Protein AF-0000000076996662 (afdb_homodimer)

Secondary structure (DSSP, 8-state):
---PPPPPSSPPPS--EEETTTTTTGGGG---SEEEEEE-SS-EEEEEEE-TT-B--SEE-SSEEEEEEEESEEEEEETTEEEEEETT-EEEE-TT-EEEEEE-SSS-EEEEEEEES--S-TT-EESSHHHHHHHHHTT-S---GGGG--HHHHHHTTS----/---PPPPPSSPPPS--EEETTTTTTGGGGT--SEEEEEE-SS-EEEEEEE-TT-B--SEE-SSEEEEEEEESEEEEEETTEEEEEETT-EEEE-TT-EEEEEE-SSS-EEEEEEEES--S-TT-EESSHHHHHHHHHTT-S---GGGG--HHHHHHTTS----

Organism: Colletotrichum orbiculare (strain 104-T / ATCC 96160 / CBS 514.97 / LARS 414 / MAFF 240422) (NCBI:txid1213857)

Radius of gyration: 18.26 Å; Cα contacts (8 Å, |Δi|>4): 910; chains: 2; bounding box: 43×46×42 Å

Sequence (326 aa):
MANFPTPSSEPPKHEMQHFPDMTTALPSESGEFRRVLWTGLYSQVVLMTIPVDGDIGEEVHTVDQILTFTSGKGLAQVGGEEQEVKAGDMVIVPAGTKHQFLNKGPTPLILYTVYSPAEHKPTTVHRTKEEGDREEEEGIDEAPAWSRRSKEQNEKEGWVKGEMANFPTPSSEPPKHEMQHFPDMTTALPSESGEFRRVLWTGLYSQVVLMTIPVDGDIGEEVHTVDQILTFTSGKGLAQVGGEEQEVKAGDMVIVPAGTKHQFLNKGPTPLILYTVYSPAEHKPTTVHRTKEEGDREEEEGIDEAPAWSRRSKEQNEKEGWVKGE

Structure (mmCIF, N/CA/C/O backbone):
data_AF-0000000076996662-model_v1
#
loop_
_entity.id
_entity.type
_entity.pdbx_description
1 polymer 'Cupin type-2 domain-containing protein'
#
loop_
_atom_site.group_PDB
_atom_site.id
_atom_site.type_symbol
_atom_site.label_atom_id
_atom_site.label_alt_id
_atom_site.label_comp_id
_atom_site.label_asym_id
_atom_site.label_entity_id
_atom_site.label_seq_id
_atom_site.pdbx_PDB_ins_code
_atom_site.Cartn_x
_atom_site.Cartn_y
_atom_site.Cartn_z
_atom_site.occupancy
_atom_site.B_iso_or_equiv
_atom_site.auth_seq_id
_atom_site.auth_comp_id
_atom_site.auth_asym_id
_atom_site.auth_atom_id
_atom_site.pdbx_PDB_model_num
ATOM 1 N N . MET A 1 1 ? -18.812 -4.18 -18.203 1 48.81 1 MET A N 1
ATOM 2 C CA . MET A 1 1 ? -17.531 -4.711 -17.75 1 48.81 1 MET A CA 1
ATOM 3 C C . MET A 1 1 ? -16.609 -3.588 -17.266 1 48.81 1 MET A C 1
ATOM 5 O O . MET A 1 1 ? -16.609 -2.498 -17.844 1 48.81 1 MET A O 1
ATOM 9 N N . ALA A 1 2 ? -16.172 -3.676 -16.094 1 59.72 2 ALA A N 1
ATOM 10 C CA . ALA A 1 2 ? -15.391 -2.523 -15.648 1 59.72 2 ALA A CA 1
ATOM 11 C C . ALA A 1 2 ? -14.188 -2.295 -16.562 1 59.72 2 ALA A C 1
ATOM 13 O O . ALA A 1 2 ? -13.539 -3.25 -17 1 59.72 2 ALA A O 1
ATOM 14 N N . ASN A 1 3 ? -14.117 -1.227 -17.141 1 73.88 3 ASN A N 1
ATOM 15 C CA . ASN A 1 3 ? -12.961 -0.871 -17.953 1 73.88 3 ASN A CA 1
ATOM 16 C C . ASN A 1 3 ? -11.789 -0.399 -17.094 1 73.88 3 ASN A C 1
ATOM 18 O O . ASN A 1 3 ? -11.805 0.719 -16.578 1 73.88 3 ASN A O 1
ATOM 22 N N . PHE A 1 4 ? -10.859 -1.381 -16.781 1 88 4 PHE A N 1
ATOM 23 C CA . PHE A 1 4 ? -9.609 -1.031 -16.109 1 88 4 PHE A CA 1
ATOM 24 C C . PHE A 1 4 ? -8.633 -0.398 -17.094 1 88 4 PHE A C 1
ATOM 26 O O . PHE A 1 4 ? -8.406 -0.935 -18.188 1 88 4 PHE A O 1
ATOM 33 N N . PRO A 1 5 ? -8.164 0.776 -16.719 1 83.88 5 PRO A N 1
ATOM 34 C CA . PRO A 1 5 ? -7.188 1.365 -17.641 1 83.88 5 PRO A CA 1
ATOM 35 C C . PRO A 1 5 ? -5.961 0.481 -17.844 1 83.88 5 PRO A C 1
ATOM 37 O O . PRO A 1 5 ? -5.582 -0.271 -16.938 1 83.88 5 PRO A O 1
ATOM 40 N N . THR A 1 6 ? -5.402 0.546 -19.031 1 87.44 6 THR A N 1
ATOM 41 C CA . THR A 1 6 ? -4.141 -0.144 -19.281 1 87.44 6 THR A CA 1
ATOM 42 C C . THR A 1 6 ? -2.998 0.544 -18.531 1 87.44 6 THR A C 1
ATOM 44 O O . THR A 1 6 ? -2.75 1.735 -18.734 1 87.44 6 THR A O 1
ATOM 47 N N . PRO A 1 7 ? -2.371 -0.2 -17.719 1 93.31 7 PRO A N 1
ATOM 48 C CA . PRO A 1 7 ? -1.241 0.435 -17.031 1 93.31 7 PRO A CA 1
ATOM 49 C C . PRO A 1 7 ? -0.093 0.775 -17.984 1 93.31 7 PRO A C 1
ATOM 51 O O . PRO A 1 7 ? 0.082 0.112 -19.016 1 93.31 7 PRO A O 1
ATOM 54 N N . SER A 1 8 ? 0.685 1.762 -17.656 1 92.56 8 SER A N 1
ATOM 55 C CA . SER A 1 8 ? 1.846 2.17 -18.453 1 92.56 8 SER A CA 1
ATOM 56 C C . SER A 1 8 ? 3.023 1.228 -18.219 1 92.56 8 SER A C 1
ATOM 58 O O . SER A 1 8 ? 3.238 0.748 -17.109 1 92.56 8 SER A O 1
ATOM 60 N N . SER A 1 9 ? 3.768 0.983 -19.297 1 95.19 9 SER A N 1
ATOM 61 C CA . SER A 1 9 ? 5.016 0.241 -19.156 1 95.19 9 SER A CA 1
ATOM 62 C C . SER A 1 9 ? 6.18 1.175 -18.844 1 95.19 9 SER A C 1
ATOM 64 O O . SER A 1 9 ? 7.281 0.718 -18.516 1 95.19 9 SER A O 1
ATOM 66 N N . GLU A 1 10 ? 5.941 2.428 -18.922 1 96.06 10 GLU A N 1
ATOM 67 C CA . GLU A 1 10 ? 6.957 3.445 -18.672 1 96.06 10 GLU A CA 1
ATOM 68 C C . GLU A 1 10 ? 6.949 3.883 -17.219 1 96.06 10 GLU A C 1
ATOM 70 O O . GLU A 1 10 ? 5.965 3.676 -16.5 1 96.06 10 GLU A O 1
ATOM 75 N N . PRO A 1 11 ? 8.102 4.449 -16.781 1 95.75 11 PRO A N 1
ATOM 76 C CA . PRO A 1 11 ? 8.062 5.031 -15.438 1 95.75 11 PRO A CA 1
ATOM 77 C C . PRO A 1 11 ? 6.883 5.977 -15.242 1 95.75 11 PRO A C 1
ATOM 79 O O . PRO A 1 11 ? 6.438 6.621 -16.188 1 95.75 11 PRO A O 1
ATOM 82 N N . PRO A 1 12 ? 6.402 6 -14.016 1 95.38 12 PRO A N 1
ATOM 83 C CA . PRO A 1 12 ? 5.18 6.77 -13.781 1 95.38 12 PRO A CA 1
ATOM 84 C C . PRO A 1 12 ? 5.367 8.266 -14.047 1 95.38 12 PRO A C 1
ATOM 86 O O . PRO A 1 12 ? 6.426 8.82 -13.75 1 95.38 12 PRO A O 1
ATOM 89 N N . LYS A 1 13 ? 4.348 8.906 -14.578 1 94.5 13 LYS A N 1
ATOM 90 C CA . LYS A 1 13 ? 4.273 10.367 -14.641 1 94.5 13 LYS A CA 1
ATOM 91 C C . LYS A 1 13 ? 3.828 10.953 -13.297 1 94.5 13 LYS A C 1
ATOM 93 O O . LYS A 1 13 ? 3.412 10.219 -12.406 1 94.5 13 LYS A O 1
ATOM 98 N N . HIS A 1 14 ? 3.959 12.242 -13.148 1 95.25 14 HIS A N 1
ATOM 99 C CA . HIS A 1 14 ? 3.494 12.93 -11.953 1 95.25 14 HIS A CA 1
ATOM 100 C C . HIS A 1 14 ? 2.016 13.289 -12.062 1 95.25 14 HIS A C 1
ATOM 102 O O . HIS A 1 14 ? 1.652 14.469 -12 1 95.25 14 HIS A O 1
ATOM 108 N N . GLU A 1 15 ? 1.228 12.195 -12.188 1 95.81 15 GLU A N 1
ATOM 109 C CA . GLU A 1 15 ? -0.215 12.328 -12.375 1 95.81 15 GLU A CA 1
ATOM 110 C C . GLU A 1 15 ? -0.979 11.445 -11.391 1 95.81 15 GLU A C 1
ATOM 112 O O . GLU A 1 15 ? -0.558 10.328 -11.094 1 95.81 15 GLU A O 1
ATOM 117 N N . MET A 1 16 ? -2.146 12 -11.008 1 97.19 16 MET A N 1
ATOM 118 C CA . MET A 1 16 ? -3.004 11.273 -10.078 1 97.19 16 MET A CA 1
ATOM 119 C C . MET A 1 16 ? -3.52 9.984 -10.703 1 97.19 16 MET A C 1
ATOM 121 O O . MET A 1 16 ? -3.873 9.961 -11.883 1 97.19 16 MET A O 1
ATOM 125 N N . GLN A 1 17 ? -3.516 8.953 -9.922 1 96.81 17 GLN A N 1
ATOM 126 C CA . GLN A 1 17 ? -4.367 7.801 -10.211 1 96.81 17 GLN A CA 1
ATOM 127 C C . GLN A 1 17 ? -5.547 7.734 -9.242 1 96.81 17 GLN A C 1
ATOM 129 O O . GLN A 1 17 ? -5.395 8.008 -8.055 1 96.81 17 GLN A O 1
ATOM 134 N N . HIS A 1 18 ? -6.715 7.5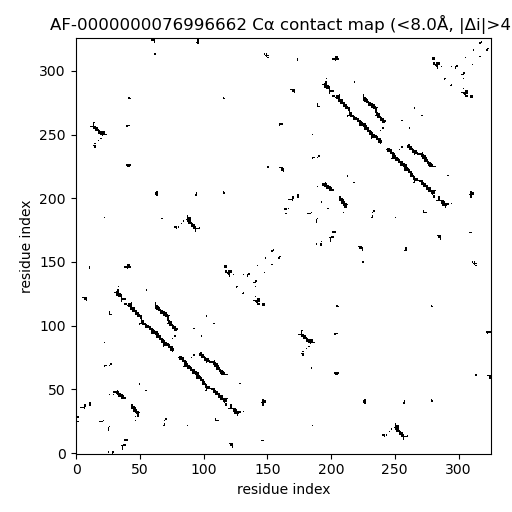08 -9.797 1 97.62 18 HIS A N 1
ATOM 135 C CA . HIS A 1 18 ? -7.918 7.379 -8.984 1 97.62 18 HIS A CA 1
ATOM 136 C C . HIS A 1 18 ? -8.688 6.105 -9.336 1 97.62 18 HIS A C 1
ATOM 138 O O . HIS A 1 18 ? -9.016 5.875 -10.5 1 97.62 18 HIS A O 1
ATOM 144 N N . PHE A 1 19 ? -8.875 5.281 -8.328 1 97.62 19 PHE A N 1
ATOM 145 C CA . PHE A 1 19 ? -9.695 4.082 -8.445 1 97.62 19 PHE A CA 1
ATOM 146 C C . PHE A 1 19 ? -10.93 4.18 -7.562 1 97.62 19 PHE A C 1
ATOM 148 O O . PHE A 1 19 ? -10.875 3.869 -6.371 1 97.62 19 PHE A O 1
ATOM 155 N N . PRO A 1 20 ? -12.047 4.578 -8.164 1 97.5 20 PRO A N 1
ATOM 156 C CA . PRO A 1 20 ? -13.273 4.664 -7.363 1 97.5 20 PRO A CA 1
ATOM 157 C C . PRO A 1 20 ? -13.758 3.299 -6.879 1 97.5 20 PRO A C 1
ATOM 159 O O . PRO A 1 20 ? -13.641 2.307 -7.602 1 97.5 20 PRO A O 1
ATOM 162 N N . ASP A 1 21 ? -14.289 3.209 -5.637 1 97.69 21 ASP A N 1
ATOM 163 C CA . ASP A 1 21 ? -14.906 2.014 -5.07 1 97.69 21 ASP A CA 1
ATOM 164 C C . ASP A 1 21 ? -13.914 0.854 -5.02 1 97.69 21 ASP A C 1
ATOM 166 O O . ASP A 1 21 ? -14.281 -0.296 -5.273 1 97.69 21 ASP A O 1
ATOM 170 N N . MET A 1 22 ? -12.648 1.202 -4.738 1 97.94 22 MET A N 1
ATOM 171 C CA . MET A 1 22 ? -11.594 0.197 -4.715 1 97.94 22 MET A CA 1
ATOM 172 C C . MET A 1 22 ? -11.828 -0.824 -3.609 1 97.94 22 MET A C 1
ATOM 174 O O . MET A 1 22 ? -11.508 -2.002 -3.764 1 97.94 22 MET A O 1
ATOM 178 N N . THR A 1 23 ? -12.383 -0.431 -2.482 1 98.38 23 THR A N 1
ATOM 179 C CA . THR A 1 23 ? -12.562 -1.374 -1.386 1 98.38 23 THR A CA 1
ATOM 180 C C . THR A 1 23 ? -13.977 -1.945 -1.394 1 98.38 23 THR A C 1
ATOM 182 O O . THR A 1 23 ? -14.367 -2.676 -0.478 1 98.38 23 THR A O 1
ATOM 185 N N . THR A 1 24 ? -14.82 -1.625 -2.334 1 95.25 24 THR A N 1
ATOM 186 C CA . THR A 1 24 ? -16.203 -2.074 -2.34 1 95.25 24 THR A CA 1
ATOM 187 C C . THR A 1 24 ? -16.531 -2.826 -3.631 1 95.25 24 THR A C 1
ATOM 189 O O . THR A 1 24 ? -16.406 -4.051 -3.686 1 95.25 24 THR A O 1
ATOM 192 N N . ALA A 1 25 ? -16.641 -2.1 -4.766 1 95.25 25 ALA A N 1
ATOM 193 C CA . ALA A 1 25 ? -17.25 -2.736 -5.93 1 95.25 25 ALA A CA 1
ATOM 194 C C . ALA A 1 25 ? -16.203 -2.994 -7.016 1 95.25 25 ALA A C 1
ATOM 196 O O . ALA A 1 25 ? -16.281 -3.986 -7.742 1 95.25 25 ALA A O 1
ATOM 197 N N . LEU A 1 26 ? -15.242 -2.166 -7.086 1 95.56 26 LEU A N 1
ATOM 198 C CA . LEU A 1 26 ? -14.383 -2.172 -8.266 1 95.56 26 LEU A CA 1
ATOM 199 C C . LEU A 1 26 ? -13.672 -3.514 -8.406 1 95.56 26 LEU A C 1
ATOM 201 O O . LEU A 1 26 ? -13.672 -4.105 -9.492 1 95.56 26 LEU A O 1
ATOM 205 N N . PRO A 1 27 ? -13.117 -4.043 -7.328 1 96.31 27 PRO A N 1
ATOM 206 C CA . PRO A 1 27 ? -12.328 -5.27 -7.484 1 96.31 27 PRO A CA 1
ATOM 207 C C . PRO A 1 27 ? -13.156 -6.438 -8.023 1 96.31 27 PRO A C 1
ATOM 209 O O . PRO A 1 27 ? -12.648 -7.262 -8.781 1 96.31 27 PRO A O 1
ATOM 212 N N . SER A 1 28 ? -14.391 -6.5 -7.676 1 95.31 28 SER A N 1
ATOM 213 C CA . SER A 1 28 ? -15.227 -7.621 -8.094 1 95.31 28 SER A CA 1
ATOM 214 C C . SER A 1 28 ? -15.539 -7.551 -9.586 1 95.31 28 SER A C 1
ATOM 216 O O . SER A 1 28 ? -16.031 -8.523 -10.164 1 95.31 28 SER A O 1
ATOM 218 N N . GLU A 1 29 ? -15.219 -6.414 -10.133 1 94.81 29 GLU A N 1
ATOM 219 C CA . GLU A 1 29 ? -15.477 -6.258 -11.562 1 94.81 29 GLU A CA 1
ATOM 220 C C . GLU A 1 29 ? -14.406 -6.953 -12.398 1 94.81 29 GLU A C 1
ATOM 222 O O . GLU A 1 29 ? -14.57 -7.129 -13.609 1 94.81 29 GLU A O 1
ATOM 227 N N . SER A 1 30 ? -13.375 -7.195 -11.547 1 88.5 30 SER A N 1
ATOM 228 C CA . SER A 1 30 ? -12.367 -7.988 -12.242 1 88.5 30 SER A CA 1
ATOM 229 C C . SER A 1 30 ? -12.609 -9.484 -12.055 1 88.5 30 SER A C 1
ATOM 231 O O . SER A 1 30 ? -13.227 -9.898 -11.07 1 88.5 30 SER A O 1
ATOM 233 N N . GLY A 1 31 ? -12.281 -10.422 -12.867 1 90.19 31 GLY A N 1
ATOM 234 C CA . GLY A 1 31 ? -12.328 -11.875 -12.844 1 90.19 31 GLY A CA 1
ATOM 235 C C . GLY A 1 31 ? -10.977 -12.523 -13.07 1 90.19 31 GLY A C 1
ATOM 236 O O . GLY A 1 31 ? -10.859 -13.75 -13.062 1 90.19 31 GLY A O 1
ATOM 237 N N . GLU A 1 32 ? -10.031 -11.672 -13.125 1 94.44 32 GLU A N 1
ATOM 238 C CA . GLU A 1 32 ? -8.703 -12.188 -13.414 1 94.44 32 GLU A CA 1
ATOM 239 C C . GLU A 1 32 ? -8 -12.648 -12.141 1 94.44 32 GLU A C 1
ATOM 241 O O . GLU A 1 32 ? -8.164 -12.039 -11.078 1 94.44 32 GLU A O 1
ATOM 246 N N . PHE A 1 33 ? -7.27 -13.719 -12.258 1 97.62 33 PHE A N 1
ATOM 247 C CA . PHE A 1 33 ? -6.48 -14.156 -11.109 1 97.62 33 PHE A CA 1
ATOM 248 C C . PHE A 1 33 ? -5.562 -13.039 -10.633 1 97.62 33 PHE A C 1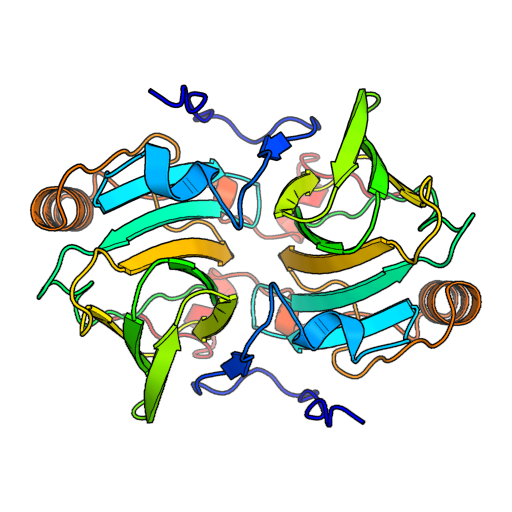
ATOM 250 O O . PHE A 1 33 ? -5.445 -12.805 -9.422 1 97.62 33 PHE A O 1
ATOM 257 N N . ARG A 1 34 ? -4.91 -12.367 -11.547 1 97.88 34 ARG A N 1
ATOM 258 C CA . ARG A 1 34 ? -4.02 -11.266 -11.219 1 97.88 34 ARG A CA 1
ATOM 259 C C . ARG A 1 34 ? -4.047 -10.195 -12.305 1 97.88 34 ARG A C 1
ATOM 261 O O . ARG A 1 34 ? -3.959 -10.508 -13.492 1 97.88 34 ARG A O 1
ATOM 268 N N . ARG A 1 35 ? -4.191 -8.93 -11.883 1 97.31 35 ARG A N 1
ATOM 269 C CA . ARG A 1 35 ? -4.16 -7.777 -12.773 1 97.31 35 ARG A CA 1
ATOM 270 C C . ARG A 1 35 ? -3.375 -6.625 -12.156 1 97.31 35 ARG A C 1
ATOM 272 O O . ARG A 1 35 ? -3.744 -6.117 -11.094 1 97.31 35 ARG A O 1
ATOM 279 N N . VAL A 1 36 ? -2.316 -6.227 -12.836 1 98.06 36 VAL A N 1
ATOM 280 C CA . VAL A 1 36 ? -1.607 -5.031 -12.391 1 98.06 36 VAL A CA 1
ATOM 281 C C . VAL A 1 36 ? -2.438 -3.791 -12.695 1 98.06 36 VAL A C 1
ATOM 283 O O . VAL A 1 36 ? -2.945 -3.639 -13.812 1 98.06 36 VAL A O 1
ATOM 286 N N . LEU A 1 37 ? -2.602 -2.926 -11.719 1 97.62 37 LEU A N 1
ATOM 287 C CA . LEU A 1 37 ? -3.367 -1.698 -11.906 1 97.62 37 LEU A CA 1
ATOM 288 C C . LEU A 1 37 ? -2.439 -0.504 -12.109 1 97.62 37 LEU A C 1
ATOM 290 O O . LEU A 1 37 ? -2.781 0.439 -12.82 1 97.62 37 LEU A O 1
ATOM 294 N N . TRP A 1 38 ? -1.316 -0.513 -11.484 1 98.06 38 TRP A N 1
ATOM 295 C CA . TRP A 1 38 ? -0.414 0.634 -11.492 1 98.06 38 TRP A CA 1
ATOM 296 C C . TRP A 1 38 ? 0.97 0.245 -10.984 1 98.06 38 TRP A C 1
ATOM 298 O O . TRP A 1 38 ? 1.095 -0.551 -10.055 1 98.06 38 TRP A O 1
ATOM 308 N N . THR A 1 39 ? 1.996 0.774 -11.609 1 98.56 39 THR A N 1
ATOM 309 C CA . THR A 1 39 ? 3.377 0.585 -11.18 1 98.56 39 THR A CA 1
ATOM 310 C C . THR A 1 39 ? 4.078 1.929 -11.008 1 98.56 39 THR A C 1
ATOM 312 O O . THR A 1 39 ? 4.098 2.748 -11.93 1 98.56 39 THR A O 1
ATOM 315 N N . GLY A 1 40 ? 4.562 2.164 -9.805 1 98.31 40 GLY A N 1
ATOM 316 C CA . GLY A 1 40 ? 5.336 3.355 -9.492 1 98.31 40 GLY A CA 1
ATOM 317 C C . GLY A 1 40 ? 6.82 3.082 -9.352 1 98.31 40 GLY A C 1
ATOM 318 O O . GLY A 1 40 ? 7.285 1.973 -9.625 1 98.31 40 GLY A O 1
ATOM 319 N N . LEU A 1 41 ? 7.57 4.086 -8.938 1 97.88 41 LEU A N 1
ATOM 320 C CA . LEU A 1 41 ? 9.016 3.936 -8.773 1 97.88 41 LEU A CA 1
ATOM 321 C C . LEU A 1 41 ? 9.336 2.986 -7.625 1 97.88 41 LEU A C 1
ATOM 323 O O . LEU A 1 41 ? 10.367 2.309 -7.645 1 97.88 41 LEU A O 1
ATOM 327 N N . TYR A 1 42 ? 8.336 2.926 -6.652 1 98.31 42 TYR A N 1
ATOM 328 C CA . TYR A 1 42 ? 8.719 2.215 -5.438 1 98.31 42 TYR A CA 1
ATOM 329 C C . TYR A 1 42 ? 7.633 1.235 -5.016 1 98.31 42 TYR A C 1
ATOM 331 O O . TYR A 1 42 ? 7.758 0.563 -3.986 1 98.31 42 TYR A O 1
ATOM 339 N N . SER A 1 43 ? 6.555 1.115 -5.766 1 98.56 43 SER A N 1
ATOM 340 C CA . SER A 1 43 ? 5.457 0.235 -5.371 1 98.56 43 SER A CA 1
ATOM 341 C C . SER A 1 43 ? 4.598 -0.148 -6.566 1 98.56 43 SER A C 1
ATOM 343 O O . SER A 1 43 ? 4.777 0.386 -7.664 1 98.56 43 SER A O 1
ATOM 345 N N . GLN A 1 44 ? 3.754 -1.105 -6.402 1 98.75 44 GLN A N 1
ATOM 346 C CA . GLN A 1 44 ? 2.867 -1.636 -7.434 1 98.75 44 GLN A CA 1
ATOM 347 C C . GLN A 1 44 ? 1.541 -2.096 -6.836 1 98.75 44 GLN A C 1
ATOM 349 O O . GLN A 1 44 ? 1.518 -2.752 -5.793 1 98.75 44 GLN A O 1
ATOM 354 N N . VAL A 1 45 ? 0.466 -1.696 -7.457 1 98.69 45 VAL A N 1
ATOM 355 C CA . VAL A 1 45 ? -0.866 -2.123 -7.039 1 98.69 45 VAL A CA 1
ATOM 356 C C . VAL A 1 45 ? -1.365 -3.232 -7.961 1 98.69 45 VAL A C 1
ATOM 358 O O . VAL A 1 45 ? -1.424 -3.057 -9.18 1 98.69 45 VAL A O 1
ATOM 361 N N . VAL A 1 46 ? -1.726 -4.344 -7.379 1 98.38 46 VAL A N 1
ATOM 362 C CA . VAL A 1 46 ? -2.168 -5.52 -8.125 1 98.38 46 VAL A CA 1
ATOM 363 C C . VAL A 1 46 ? -3.5 -6.012 -7.57 1 98.38 46 VAL A C 1
ATOM 365 O O . VAL A 1 46 ? -3.672 -6.117 -6.352 1 98.38 46 VAL A O 1
ATOM 368 N N . LEU A 1 47 ? -4.453 -6.246 -8.414 1 98.06 47 LEU A N 1
ATOM 369 C CA . LEU A 1 47 ? -5.727 -6.867 -8.078 1 98.06 47 LEU A CA 1
ATOM 370 C C . LEU A 1 47 ? -5.664 -8.383 -8.266 1 98.06 47 LEU A C 1
ATOM 372 O O . LEU A 1 47 ? -5.113 -8.859 -9.258 1 98.06 47 LEU A O 1
ATOM 376 N N . MET A 1 48 ? -6.238 -9.148 -7.285 1 98.38 48 MET A N 1
ATOM 377 C CA . MET A 1 48 ? -6.227 -10.609 -7.379 1 98.38 48 MET A CA 1
ATOM 378 C C . MET A 1 48 ? -7.594 -11.188 -7.035 1 98.38 48 MET A C 1
ATOM 380 O O . MET A 1 48 ? -8.273 -10.688 -6.133 1 98.38 48 MET A O 1
ATOM 384 N N . THR A 1 49 ? -7.953 -12.188 -7.742 1 98.44 49 THR A N 1
ATOM 385 C CA . THR A 1 49 ? -9.133 -13 -7.453 1 98.44 49 THR A CA 1
ATOM 386 C C . THR A 1 49 ? -8.75 -14.477 -7.312 1 98.44 49 THR A C 1
ATOM 388 O O . THR A 1 49 ? -8.227 -15.078 -8.25 1 98.44 49 THR A O 1
ATOM 391 N N . ILE A 1 50 ? -8.953 -15.039 -6.16 1 98.5 50 ILE A N 1
ATOM 392 C CA . ILE A 1 50 ? -8.703 -16.453 -5.891 1 98.5 50 ILE A CA 1
ATOM 393 C C . ILE A 1 50 ? -10.016 -17.234 -5.938 1 98.5 50 ILE A C 1
ATOM 395 O O . ILE A 1 50 ? -10.898 -17.016 -5.102 1 98.5 50 ILE A O 1
ATOM 399 N N . PRO A 1 51 ? -10.211 -18.125 -6.855 1 98.19 51 PRO A N 1
ATOM 400 C CA . PRO A 1 51 ? -11.477 -18.859 -6.977 1 98.19 51 PRO A CA 1
ATOM 401 C C . PRO A 1 51 ? -11.773 -19.734 -5.758 1 98.19 51 PRO A C 1
ATOM 403 O O . PRO A 1 51 ? -10.875 -20.016 -4.965 1 98.19 51 PRO A O 1
ATOM 406 N N . VAL A 1 52 ? -13.102 -20.109 -5.633 1 98.31 52 VAL A N 1
ATOM 407 C CA . VAL A 1 52 ? -13.508 -21.047 -4.586 1 98.31 52 VAL A CA 1
ATOM 408 C C . VAL A 1 52 ? -12.625 -22.297 -4.637 1 98.31 52 VAL A C 1
ATOM 410 O O . VAL A 1 52 ? -12.344 -22.812 -5.719 1 98.31 52 VAL A O 1
ATOM 413 N N . ASP A 1 53 ? -12.062 -22.688 -3.49 1 98 53 ASP A N 1
ATOM 414 C CA . ASP A 1 53 ? -11.203 -23.859 -3.289 1 98 53 ASP A CA 1
ATOM 415 C C . ASP A 1 53 ? -9.805 -23.609 -3.844 1 98 53 ASP A C 1
ATOM 417 O O . ASP A 1 53 ? -8.977 -24.516 -3.885 1 98 53 ASP A O 1
ATOM 421 N N . GLY A 1 54 ? -9.531 -22.375 -4.297 1 98.12 54 GLY A N 1
ATOM 422 C CA . GLY A 1 54 ? -8.227 -22.016 -4.832 1 98.12 54 GLY A CA 1
ATOM 423 C C . GLY A 1 54 ? -7.27 -21.5 -3.777 1 98.12 54 GLY A C 1
ATOM 424 O O . GLY A 1 54 ? -7.613 -21.438 -2.594 1 98.12 54 GLY A O 1
ATOM 425 N N . ASP A 1 55 ? -6.051 -21.234 -4.188 1 98.12 55 ASP A N 1
ATOM 426 C CA . ASP A 1 55 ? -4.988 -20.656 -3.367 1 98.12 55 ASP A CA 1
ATOM 427 C C . ASP A 1 55 ? -3.971 -19.922 -4.227 1 98.12 55 ASP A C 1
ATOM 429 O O . ASP A 1 55 ? -4.035 -19.969 -5.457 1 98.12 55 ASP A O 1
ATOM 433 N N . ILE A 1 56 ? -3.088 -19.156 -3.584 1 96.44 56 ILE A N 1
ATOM 434 C CA . ILE A 1 56 ? -2.047 -18.453 -4.324 1 96.44 56 ILE A CA 1
ATOM 435 C C . ILE A 1 56 ? -0.792 -19.312 -4.402 1 96.44 56 ILE A C 1
ATOM 437 O O . ILE A 1 56 ? 0.089 -19.062 -5.23 1 96.44 56 ILE A O 1
ATOM 441 N N . GLY A 1 57 ? -0.661 -20.359 -3.52 1 94.19 57 GLY A N 1
ATOM 442 C CA . GLY A 1 57 ? 0.54 -21.172 -3.42 1 94.19 57 GLY A CA 1
ATOM 443 C C . GLY A 1 57 ? 1.555 -20.609 -2.438 1 94.19 57 GLY A C 1
ATOM 444 O O . GLY A 1 57 ? 1.553 -19.422 -2.143 1 94.19 57 GLY A O 1
ATOM 445 N N . GLU A 1 58 ? 2.375 -21.547 -1.943 1 94.56 58 GLU A N 1
ATOM 446 C CA . GLU A 1 58 ? 3.43 -21.125 -1.026 1 94.56 58 GLU A CA 1
ATOM 447 C C . GLU A 1 58 ? 4.527 -20.359 -1.763 1 94.56 58 GLU A C 1
ATOM 449 O O . GLU A 1 58 ? 5.102 -20.859 -2.727 1 94.56 58 GLU A O 1
ATOM 454 N N . GLU A 1 59 ? 4.77 -19.125 -1.279 1 94.5 59 GLU A N 1
ATOM 455 C CA . GLU A 1 59 ? 5.754 -18.266 -1.938 1 94.5 59 GLU A CA 1
ATOM 456 C C . GLU A 1 59 ? 6.566 -17.469 -0.921 1 94.5 59 GLU A C 1
ATOM 458 O O . GLU A 1 59 ? 6.172 -17.359 0.241 1 94.5 59 GLU A O 1
ATOM 463 N N . VAL A 1 60 ? 7.73 -17.016 -1.341 1 95.25 60 VAL A N 1
ATOM 464 C CA . VAL A 1 60 ? 8.547 -16.016 -0.643 1 95.25 60 VAL A CA 1
ATOM 465 C C . VAL A 1 60 ? 8.906 -14.883 -1.597 1 95.25 60 VAL A C 1
ATOM 467 O O . VAL A 1 60 ? 9.57 -15.102 -2.615 1 95.25 60 VAL A O 1
ATOM 470 N N . HIS A 1 61 ? 8.398 -13.711 -1.319 1 94.25 61 HIS A N 1
ATOM 471 C CA . HIS A 1 61 ? 8.828 -12.508 -2.027 1 94.25 61 HIS A CA 1
ATOM 472 C C . HIS A 1 61 ? 9.859 -11.734 -1.217 1 94.25 61 HIS A C 1
ATOM 474 O O . HIS A 1 61 ? 9.75 -11.641 0.009 1 94.25 61 HIS A O 1
ATOM 480 N N . THR A 1 62 ? 10.773 -11.078 -1.919 1 95.5 62 THR A N 1
ATOM 481 C CA . THR A 1 62 ? 11.797 -10.289 -1.229 1 95.5 62 THR A CA 1
ATOM 482 C C . THR A 1 62 ? 11.352 -8.836 -1.082 1 95.5 62 THR A C 1
ATOM 484 O O . THR A 1 62 ? 12.18 -7.949 -0.886 1 95.5 62 THR A O 1
ATOM 487 N N . VAL A 1 63 ? 10.133 -8.594 -1.274 1 96.94 63 VAL A N 1
ATOM 488 C CA . VAL A 1 63 ? 9.523 -7.273 -1.161 1 96.94 63 VAL A CA 1
ATOM 489 C C . VAL A 1 63 ? 8.43 -7.297 -0.096 1 96.94 63 VAL A C 1
ATOM 491 O O . VAL A 1 63 ? 7.984 -8.367 0.317 1 96.94 63 VAL A O 1
ATOM 494 N N . ASP A 1 64 ? 8.039 -6.086 0.452 1 98.38 64 ASP A N 1
ATOM 495 C CA . ASP A 1 64 ? 6.859 -6.012 1.31 1 98.38 64 ASP A CA 1
ATOM 496 C C . ASP A 1 64 ? 5.578 -6.215 0.502 1 98.38 64 ASP A C 1
ATOM 498 O O . ASP A 1 64 ? 5.453 -5.703 -0.612 1 98.38 64 ASP A O 1
ATOM 502 N N . GLN A 1 65 ? 4.625 -6.934 1.135 1 98.69 65 GLN A N 1
ATOM 503 C CA . GLN A 1 65 ? 3.293 -7.074 0.557 1 98.69 65 GLN A CA 1
ATOM 504 C C . GLN A 1 65 ? 2.213 -6.668 1.554 1 98.69 65 GLN A C 1
ATOM 506 O O . GLN A 1 65 ? 2.186 -7.156 2.684 1 98.69 65 GLN A O 1
ATOM 511 N N . ILE A 1 66 ? 1.398 -5.703 1.185 1 98.88 66 ILE A N 1
ATOM 512 C CA . ILE A 1 66 ? 0.241 -5.277 1.966 1 98.88 66 ILE A CA 1
ATOM 513 C C . ILE A 1 66 ? -1.043 -5.688 1.247 1 98.88 66 ILE A C 1
ATOM 515 O O . ILE A 1 66 ? -1.361 -5.152 0.181 1 98.88 66 ILE A O 1
ATOM 519 N N . LEU A 1 67 ? -1.786 -6.652 1.779 1 98.88 67 LEU A N 1
ATOM 520 C CA . LEU A 1 67 ? -2.986 -7.199 1.156 1 98.88 67 LEU A CA 1
ATOM 521 C C . LEU A 1 67 ? -4.242 -6.688 1.853 1 98.88 67 LEU A C 1
ATOM 523 O O . LEU A 1 67 ? -4.359 -6.777 3.078 1 98.88 67 LEU A O 1
ATOM 527 N N . THR A 1 68 ? -5.086 -6.102 1.147 1 98.88 68 THR A N 1
ATOM 528 C CA . THR A 1 68 ? -6.414 -5.715 1.616 1 98.88 68 THR A CA 1
ATOM 529 C C . THR A 1 68 ? -7.488 -6.57 0.958 1 98.88 68 THR A C 1
ATOM 531 O O . THR A 1 68 ? -7.621 -6.578 -0.268 1 98.88 68 THR A O 1
ATOM 534 N N . PHE A 1 69 ? -8.258 -7.258 1.793 1 98.88 69 PHE A N 1
ATOM 535 C CA . PHE A 1 69 ? -9.297 -8.141 1.282 1 98.88 69 PHE A CA 1
ATOM 536 C C . PHE A 1 69 ? -10.609 -7.387 1.095 1 98.88 69 PHE A C 1
ATOM 538 O O . PHE A 1 69 ? -11.039 -6.652 1.987 1 98.88 69 PHE A O 1
ATOM 545 N N . THR A 1 70 ? -11.234 -7.59 -0.094 1 98.69 70 THR A N 1
ATOM 546 C CA . THR A 1 70 ? -12.406 -6.781 -0.414 1 98.69 70 THR A CA 1
ATOM 547 C C . THR A 1 70 ? -13.648 -7.66 -0.537 1 98.69 70 THR A C 1
ATOM 549 O O . THR A 1 70 ? -14.773 -7.152 -0.542 1 98.69 70 THR A O 1
ATOM 552 N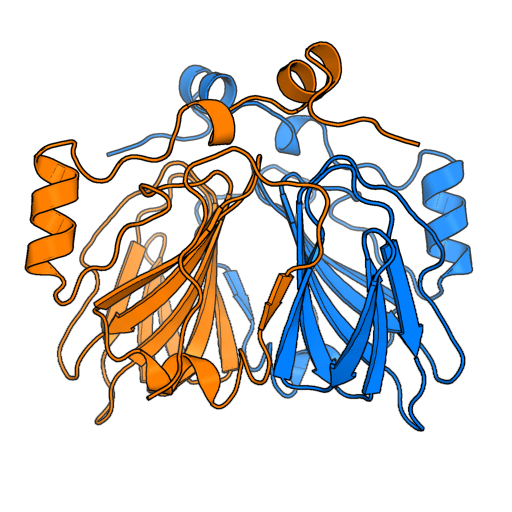 N . SER A 1 71 ? -13.508 -8.922 -0.704 1 98.5 71 SER A N 1
ATOM 553 C CA . SER A 1 71 ? -14.609 -9.875 -0.802 1 98.5 71 SER A CA 1
ATOM 554 C C . SER A 1 71 ? -14.172 -11.273 -0.401 1 98.5 71 SER A C 1
ATOM 556 O O . SER A 1 71 ? -13.016 -11.648 -0.607 1 98.5 71 SER A O 1
ATOM 558 N N . GLY A 1 72 ? -15.109 -12.062 0.19 1 98.44 72 GLY A N 1
ATOM 559 C CA . GLY A 1 72 ? -14.883 -13.477 0.468 1 98.44 72 GLY A CA 1
ATOM 560 C C . GLY A 1 72 ? -14.25 -13.719 1.825 1 98.44 72 GLY A C 1
ATOM 561 O O . GLY A 1 72 ? -14.172 -12.805 2.652 1 98.44 72 GLY A O 1
ATOM 562 N N . LYS A 1 73 ? -14.078 -14.945 2.096 1 98.69 73 LYS A N 1
ATOM 563 C CA . LYS A 1 73 ? -13.414 -15.445 3.295 1 98.69 73 LYS A CA 1
ATOM 564 C C . LYS A 1 73 ? -12.273 -16.391 2.934 1 98.69 73 LYS A C 1
ATOM 566 O O . LYS A 1 73 ? -12.359 -17.141 1.95 1 98.69 73 LYS A O 1
ATOM 571 N N . GLY A 1 74 ? -11.195 -16.297 3.746 1 98.75 74 GLY A N 1
ATOM 572 C CA . GLY A 1 74 ? -10.055 -17.156 3.451 1 98.75 74 GLY A CA 1
ATOM 573 C C . GLY A 1 74 ? -9.156 -17.391 4.652 1 98.75 74 GLY A C 1
ATOM 574 O O . GLY A 1 74 ? -9.547 -17.109 5.789 1 98.75 74 GLY A O 1
ATOM 575 N N . LEU A 1 75 ? -8.047 -18.016 4.371 1 98.88 75 LEU A N 1
ATOM 576 C CA . LEU A 1 75 ? -7.023 -18.312 5.363 1 98.88 75 LEU A CA 1
ATOM 577 C C . LEU A 1 75 ? -5.668 -17.766 4.926 1 98.88 75 LEU A C 1
ATOM 579 O O . LEU A 1 75 ? -5.203 -18.062 3.82 1 98.88 75 LEU A O 1
ATOM 583 N N . ALA A 1 76 ? -5.137 -16.969 5.746 1 98.88 76 ALA A N 1
ATOM 584 C CA . ALA A 1 76 ? -3.77 -16.484 5.547 1 98.88 76 ALA A CA 1
ATOM 585 C C . ALA A 1 76 ? -2.77 -17.344 6.32 1 98.88 76 ALA A C 1
ATOM 587 O O . ALA A 1 76 ? -2.961 -17.609 7.512 1 98.88 76 ALA A O 1
ATOM 588 N N . GLN A 1 77 ? -1.76 -17.766 5.668 1 98.75 77 GLN A N 1
ATOM 589 C CA . GLN A 1 77 ? -0.607 -18.422 6.281 1 98.75 77 GLN A CA 1
ATOM 590 C C . GLN A 1 77 ? 0.67 -17.625 6.035 1 98.75 77 GLN A C 1
ATOM 592 O O . GLN A 1 77 ? 1.188 -17.609 4.918 1 98.75 77 GLN A O 1
ATOM 597 N N . VAL A 1 78 ? 1.116 -17.016 7.055 1 98.5 78 VAL A N 1
ATOM 598 C CA . VAL A 1 78 ? 2.264 -16.125 6.938 1 98.5 78 VAL A CA 1
ATOM 599 C C . VAL A 1 78 ? 3.234 -16.375 8.094 1 98.5 78 VAL A C 1
ATOM 601 O O . VAL A 1 78 ? 2.842 -16.344 9.258 1 98.5 78 VAL A O 1
ATOM 604 N N . GLY A 1 79 ? 4.527 -16.594 7.746 1 97.56 79 GLY A N 1
ATOM 605 C CA . GLY A 1 79 ? 5.551 -16.797 8.766 1 97.56 79 GLY A CA 1
ATOM 606 C C . GLY A 1 79 ? 5.219 -17.922 9.727 1 97.56 79 GLY A C 1
ATOM 607 O O . GLY A 1 79 ? 5.48 -17.812 10.93 1 97.56 79 GLY A O 1
ATOM 608 N N . GLY A 1 80 ? 4.473 -18.828 9.297 1 96.88 80 GLY A N 1
ATOM 609 C CA . GLY A 1 80 ? 4.156 -19.984 10.109 1 96.88 80 GLY A CA 1
ATOM 610 C C . GLY A 1 80 ? 2.885 -19.812 10.922 1 96.88 80 GLY A C 1
ATOM 611 O O . GLY A 1 80 ? 2.479 -20.734 11.641 1 96.88 80 GLY A O 1
ATOM 612 N N . GLU A 1 81 ? 2.246 -18.75 10.852 1 98.06 81 GLU A N 1
ATOM 613 C CA . GLU A 1 81 ? 1.002 -18.5 11.57 1 98.06 81 GLU A CA 1
ATOM 614 C C . GLU A 1 81 ? -0.197 -18.516 10.625 1 98.06 81 GLU A C 1
ATOM 616 O O . GLU A 1 81 ? -0.069 -18.188 9.445 1 98.06 81 GLU A O 1
ATOM 621 N N . GLU A 1 82 ? -1.316 -18.906 11.195 1 98.5 82 GLU A N 1
ATOM 622 C CA . GLU A 1 82 ? -2.564 -18.906 10.438 1 98.5 82 GLU A CA 1
ATOM 623 C C . GLU A 1 82 ? -3.543 -17.875 10.977 1 98.5 82 GLU A C 1
ATOM 625 O O . GLU A 1 82 ? -3.641 -17.672 12.188 1 98.5 82 GLU A O 1
ATOM 630 N N . GLN A 1 83 ? -4.227 -17.219 10.109 1 98.75 83 GLN A N 1
ATOM 631 C CA . GLN A 1 83 ? -5.23 -16.203 10.43 1 98.75 83 GLN A CA 1
ATOM 632 C C . GLN A 1 83 ? -6.395 -16.25 9.445 1 98.75 83 GLN A C 1
ATOM 634 O O . GLN A 1 83 ? -6.199 -16.125 8.242 1 98.75 83 GLN A O 1
ATOM 639 N N . GLU A 1 84 ? -7.594 -16.484 9.969 1 98.88 84 GLU A N 1
ATOM 640 C CA . GLU A 1 84 ? -8.75 -16.312 9.094 1 98.88 84 GLU A CA 1
ATOM 641 C C . GLU A 1 84 ? -8.906 -14.852 8.664 1 98.88 84 GLU A C 1
ATOM 643 O O . GLU A 1 84 ? -8.703 -13.938 9.469 1 98.88 84 GLU A O 1
ATOM 648 N N . VAL A 1 85 ? -9.242 -14.68 7.359 1 98.81 85 VAL A N 1
ATOM 649 C CA . VAL A 1 85 ? -9.43 -13.328 6.84 1 98.81 85 VAL A CA 1
ATOM 650 C C . VAL A 1 85 ? -10.781 -13.219 6.148 1 98.81 85 VAL A C 1
ATOM 652 O O . VAL A 1 85 ? -11.336 -14.219 5.68 1 98.81 85 VAL A O 1
ATOM 655 N N . LYS A 1 86 ? -11.305 -12.039 6.109 1 98.69 86 LYS A N 1
ATOM 656 C CA . LYS A 1 86 ? -12.555 -11.711 5.434 1 98.69 86 LYS A CA 1
ATOM 657 C C . LYS A 1 86 ? -12.492 -10.32 4.801 1 98.69 86 LYS A C 1
ATOM 659 O O . LYS A 1 86 ? -11.516 -9.594 4.992 1 98.69 86 LYS A O 1
ATOM 664 N N . ALA A 1 87 ? -13.555 -10.062 4.031 1 98.5 87 ALA A N 1
ATOM 665 C CA . ALA A 1 87 ? -13.664 -8.727 3.451 1 98.5 87 ALA A CA 1
ATOM 666 C C . ALA A 1 87 ? -13.461 -7.645 4.512 1 98.5 87 ALA A C 1
ATOM 668 O O . ALA A 1 87 ? -14.039 -7.723 5.598 1 98.5 87 ALA A O 1
ATOM 669 N N . GLY A 1 88 ? -12.594 -6.711 4.168 1 98.56 88 GLY A N 1
ATOM 670 C CA . GLY A 1 88 ? -12.344 -5.598 5.066 1 98.56 88 GLY A CA 1
ATOM 671 C C . GLY A 1 88 ? -11.047 -5.723 5.836 1 98.56 88 GLY A C 1
ATOM 672 O O . GLY A 1 88 ? -10.555 -4.746 6.402 1 98.56 88 GLY A O 1
ATOM 673 N N . ASP A 1 89 ? -10.469 -6.898 5.879 1 98.75 89 ASP A N 1
ATOM 674 C CA . ASP A 1 89 ? -9.234 -7.141 6.621 1 98.75 89 ASP A CA 1
ATOM 675 C C . ASP A 1 89 ? -8.016 -6.742 5.801 1 98.75 89 ASP A C 1
ATOM 677 O O . ASP A 1 89 ? -8.078 -6.672 4.574 1 98.75 89 ASP A O 1
ATOM 681 N N . MET A 1 90 ? -6.938 -6.445 6.508 1 98.69 90 MET A N 1
ATOM 682 C CA . MET A 1 90 ? -5.613 -6.234 5.93 1 98.69 90 MET A CA 1
ATOM 683 C C . MET A 1 90 ? -4.594 -7.195 6.535 1 98.69 90 MET A C 1
ATOM 685 O O . MET A 1 90 ? -4.586 -7.41 7.746 1 98.69 90 MET A O 1
ATOM 689 N N . VAL A 1 91 ? -3.807 -7.816 5.707 1 98.75 91 VAL A N 1
ATOM 690 C CA . VAL A 1 91 ? -2.684 -8.648 6.125 1 98.75 91 VAL A CA 1
ATOM 691 C C . VAL A 1 91 ? -1.39 -8.117 5.512 1 98.75 91 VAL A C 1
ATOM 693 O O . VAL A 1 91 ? -1.349 -7.777 4.328 1 98.75 91 VAL A O 1
ATOM 696 N N . ILE A 1 92 ? -0.369 -8.016 6.324 1 98.62 92 ILE A N 1
ATOM 697 C CA . ILE A 1 92 ? 0.949 -7.598 5.855 1 98.62 92 ILE A CA 1
ATOM 698 C C . ILE A 1 92 ? 1.903 -8.789 5.883 1 98.62 92 ILE A C 1
ATOM 700 O O . ILE A 1 92 ? 1.978 -9.516 6.879 1 98.62 92 ILE A O 1
ATOM 704 N N . VAL A 1 93 ? 2.564 -9.016 4.754 1 98.5 93 VAL A N 1
ATOM 705 C CA . VAL A 1 93 ? 3.641 -9.984 4.602 1 98.5 93 VAL A CA 1
ATOM 706 C C . VAL A 1 93 ? 4.98 -9.266 4.492 1 98.5 93 VAL A C 1
ATOM 708 O O . VAL A 1 93 ? 5.312 -8.711 3.439 1 98.5 93 VAL A O 1
ATOM 711 N N . PRO A 1 94 ? 5.777 -9.242 5.551 1 98.12 94 PRO A N 1
ATOM 712 C CA . PRO A 1 94 ? 7.086 -8.594 5.449 1 98.12 94 PRO A CA 1
ATOM 713 C C . PRO A 1 94 ? 7.992 -9.258 4.414 1 98.12 94 PRO A C 1
ATOM 715 O O . PRO A 1 94 ? 7.906 -10.469 4.199 1 98.12 94 PRO A O 1
ATOM 718 N N . ALA A 1 95 ? 8.852 -8.438 3.801 1 97.88 95 ALA A N 1
ATOM 719 C CA . ALA A 1 95 ? 9.805 -8.961 2.826 1 97.88 95 ALA A CA 1
ATOM 720 C C . ALA A 1 95 ? 10.539 -10.18 3.375 1 97.88 95 ALA A C 1
ATOM 722 O O . ALA A 1 95 ? 10.992 -10.18 4.523 1 97.88 95 ALA A O 1
ATOM 723 N N . GLY A 1 96 ? 10.586 -11.25 2.529 1 97 96 GLY A N 1
ATOM 724 C CA . GLY A 1 96 ? 11.336 -12.453 2.873 1 97 96 GLY A CA 1
ATOM 725 C C . GLY A 1 96 ? 10.531 -13.438 3.697 1 97 96 GLY A C 1
ATOM 726 O O . GLY A 1 96 ? 11.07 -14.43 4.191 1 97 96 GLY A O 1
ATOM 727 N N . THR A 1 97 ? 9.289 -13.258 3.871 1 97.62 97 THR A N 1
ATOM 728 C CA . THR A 1 97 ? 8.453 -14.094 4.73 1 97.62 97 THR A CA 1
ATOM 729 C C . THR A 1 97 ? 7.668 -15.109 3.908 1 97.62 97 THR A C 1
ATOM 731 O O . THR A 1 97 ? 6.988 -14.742 2.949 1 97.62 97 THR A O 1
ATOM 734 N N . LYS A 1 98 ? 7.801 -16.359 4.254 1 97.31 98 LYS A N 1
ATOM 735 C CA . LYS A 1 98 ? 6.992 -17.375 3.602 1 97.31 98 LYS A CA 1
ATOM 736 C C . LYS A 1 98 ? 5.504 -17.141 3.842 1 97.31 98 LYS A C 1
ATOM 738 O O . LYS A 1 98 ? 5.098 -16.828 4.961 1 97.31 98 LYS A O 1
ATOM 743 N N . HIS A 1 99 ? 4.648 -17.281 2.746 1 98.38 99 HIS A N 1
ATOM 744 C CA . HIS A 1 99 ? 3.23 -17.016 2.926 1 98.38 99 HIS A CA 1
ATOM 745 C C . HIS A 1 99 ? 2.385 -17.781 1.917 1 98.38 99 HIS A C 1
ATOM 747 O O . HIS A 1 99 ? 2.902 -18.266 0.908 1 98.38 99 HIS A O 1
ATOM 753 N N . GLN A 1 100 ? 1.185 -17.906 2.299 1 97.88 100 GLN A N 1
ATOM 754 C CA . GLN A 1 100 ? 0.132 -18.484 1.467 1 97.88 100 GLN A CA 1
ATOM 755 C C . GLN A 1 100 ? -1.237 -17.938 1.857 1 97.88 100 GLN A C 1
ATOM 757 O O . GLN A 1 100 ? -1.453 -17.547 3.008 1 97.88 100 GLN A O 1
ATOM 762 N N . PHE A 1 101 ? -2.09 -17.844 0.827 1 98.69 101 PHE A N 1
ATOM 763 C CA . PHE A 1 101 ? -3.482 -17.484 1.058 1 98.69 101 PHE A CA 1
ATOM 764 C C . PHE A 1 101 ? -4.426 -18.469 0.387 1 98.69 101 PHE A C 1
ATOM 766 O O . PHE A 1 101 ? -4.262 -18.781 -0.793 1 98.69 101 PHE A O 1
ATOM 773 N N . LEU A 1 102 ? -5.34 -18.953 1.12 1 98.81 102 LEU A N 1
ATOM 774 C CA . LEU A 1 102 ? -6.309 -19.922 0.633 1 98.81 102 LEU A CA 1
ATOM 775 C C . LEU A 1 102 ? -7.723 -19.359 0.68 1 98.81 102 LEU A C 1
ATOM 777 O O . LEU A 1 102 ? -8.094 -18.688 1.645 1 98.81 102 LEU A O 1
ATOM 781 N N . ASN A 1 103 ? -8.516 -19.641 -0.411 1 98.81 103 ASN A N 1
ATOM 782 C CA . ASN A 1 103 ? -9.945 -19.375 -0.35 1 98.81 103 ASN A CA 1
ATOM 783 C C . ASN A 1 103 ? -10.688 -20.5 0.377 1 98.81 103 ASN A C 1
ATOM 785 O O . ASN A 1 103 ? -10.711 -21.641 -0.086 1 98.81 103 ASN A O 1
ATOM 789 N N . LYS A 1 104 ? -11.273 -20.156 1.483 1 98.62 104 LYS A N 1
ATOM 790 C CA . LYS A 1 104 ? -11.984 -21.141 2.293 1 98.62 104 LYS A CA 1
ATOM 791 C C . LYS A 1 104 ? -13.477 -20.828 2.348 1 98.62 104 LYS A C 1
ATOM 793 O O . LYS A 1 104 ? -14.195 -21.344 3.205 1 98.62 104 LYS A O 1
ATOM 798 N N . GLY A 1 105 ? -13.906 -19.844 1.599 1 98.5 105 GLY A N 1
ATOM 799 C CA . GLY A 1 105 ? -15.305 -19.453 1.581 1 98.5 105 GLY A CA 1
ATOM 800 C C . GLY A 1 105 ? -16.031 -19.922 0.338 1 98.5 105 GLY A C 1
ATOM 801 O O . GLY A 1 105 ? -15.43 -20.484 -0.575 1 98.5 105 GLY A O 1
ATOM 802 N N . PRO A 1 106 ? -17.375 -19.656 0.268 1 98.38 106 PRO A N 1
ATOM 803 C CA . PRO A 1 106 ? -18.234 -20.125 -0.835 1 98.38 106 PRO A CA 1
ATOM 804 C C . PRO A 1 106 ? -18.219 -19.172 -2.029 1 98.38 106 PRO A C 1
ATOM 806 O O . PRO A 1 106 ? -18.859 -19.438 -3.041 1 98.38 106 PRO A O 1
ATOM 809 N N . THR A 1 107 ? -17.578 -18.078 -1.964 1 98.38 107 THR A N 1
ATOM 810 C CA . THR A 1 107 ? -17.422 -17.109 -3.041 1 98.38 107 THR A CA 1
ATOM 811 C C . THR A 1 107 ? -15.945 -16.781 -3.266 1 98.38 107 THR A C 1
ATOM 813 O O . THR A 1 107 ? -15.102 -17.078 -2.422 1 98.38 107 THR A O 1
ATOM 816 N N . PRO A 1 108 ? -15.594 -16.203 -4.418 1 98.62 108 PRO A N 1
ATOM 817 C CA . PRO A 1 108 ? -14.195 -15.859 -4.648 1 98.62 108 PRO A CA 1
ATOM 818 C C . PRO A 1 108 ? -13.617 -14.969 -3.545 1 98.62 108 PRO A C 1
ATOM 820 O O . PRO A 1 108 ? -14.32 -14.109 -3.012 1 98.62 108 PRO A O 1
ATOM 823 N N . LEU A 1 109 ? -12.375 -15.305 -3.168 1 98.75 109 LEU A N 1
ATOM 824 C CA . LEU A 1 109 ? -11.594 -14.414 -2.318 1 98.75 109 LEU A CA 1
ATOM 825 C C . LEU A 1 109 ? -10.914 -13.328 -3.148 1 98.75 109 LEU A C 1
ATOM 827 O O . LEU A 1 109 ? -10.07 -13.625 -4 1 98.75 109 LEU A O 1
ATOM 831 N N . ILE A 1 110 ? -11.305 -12.016 -2.959 1 98.75 110 ILE A N 1
ATOM 832 C CA . ILE A 1 110 ? -10.82 -10.906 -3.771 1 98.75 110 ILE A CA 1
ATOM 833 C C . ILE A 1 110 ? -10.039 -9.93 -2.898 1 98.75 110 ILE A C 1
ATOM 835 O O . ILE A 1 110 ? -10.453 -9.617 -1.779 1 98.75 110 ILE A O 1
ATOM 839 N N . LEU A 1 111 ? -8.898 -9.578 -3.395 1 98.75 111 LEU A N 1
ATOM 840 C CA . LEU A 1 111 ? -8.039 -8.641 -2.68 1 98.75 111 LEU A CA 1
ATOM 841 C C . LEU A 1 111 ? -7.281 -7.746 -3.656 1 98.75 111 LEU A C 1
ATOM 843 O O . LEU A 1 111 ? -7.199 -8.047 -4.848 1 98.75 111 LEU A O 1
ATOM 847 N N . TYR A 1 112 ? -6.828 -6.586 -3.211 1 98.69 112 TYR A N 1
ATOM 848 C CA . TYR A 1 112 ? -5.711 -5.906 -3.859 1 98.69 112 TYR A CA 1
ATOM 849 C C . TYR A 1 112 ? -4.488 -5.883 -2.951 1 98.69 112 TYR A C 1
ATOM 851 O O . TYR A 1 112 ? -4.617 -5.906 -1.724 1 98.69 112 TYR A O 1
ATOM 859 N N . THR A 1 113 ? -3.359 -5.887 -3.551 1 98.69 113 THR A N 1
ATOM 860 C CA . THR A 1 113 ? -2.104 -5.898 -2.811 1 98.69 113 THR A CA 1
ATOM 861 C C . THR A 1 113 ? -1.165 -4.809 -3.322 1 98.69 113 THR A C 1
ATOM 863 O O . THR A 1 113 ? -1.203 -4.449 -4.5 1 98.69 113 THR A O 1
ATOM 866 N N . VAL A 1 114 ? -0.437 -4.211 -2.412 1 98.88 114 VAL A N 1
ATOM 867 C CA . VAL A 1 114 ? 0.66 -3.305 -2.73 1 98.88 114 VAL A CA 1
ATOM 868 C C . VAL A 1 114 ? 1.996 -4.012 -2.516 1 98.88 114 VAL A C 1
ATOM 870 O O . VAL A 1 114 ? 2.312 -4.434 -1.4 1 98.88 114 VAL A O 1
ATOM 873 N N . TYR A 1 115 ? 2.742 -4.188 -3.588 1 98.75 115 TYR A N 1
ATOM 874 C CA . TYR A 1 115 ? 4.129 -4.641 -3.523 1 98.75 115 TYR A CA 1
ATOM 875 C C . TYR A 1 115 ? 5.082 -3.457 -3.412 1 98.75 115 TYR A C 1
ATOM 877 O O . TYR A 1 115 ? 4.949 -2.473 -4.145 1 98.75 115 TYR A O 1
ATOM 885 N N . SER A 1 116 ? 6.012 -3.521 -2.514 1 98.5 116 SER A N 1
ATOM 886 C CA . SER A 1 116 ? 7.027 -2.479 -2.412 1 98.5 116 SER A CA 1
ATOM 887 C C . SER A 1 116 ? 8.422 -3.076 -2.297 1 98.5 116 SER A C 1
ATOM 889 O O . SER A 1 116 ? 8.781 -3.631 -1.256 1 98.5 116 SER A O 1
ATOM 891 N N . PRO A 1 117 ? 9.273 -3.045 -3.346 1 97.75 117 PRO A N 1
ATOM 892 C CA . PRO A 1 117 ? 9 -2.5 -4.676 1 97.75 117 PRO A CA 1
ATOM 893 C C . PRO A 1 117 ? 8.195 -3.457 -5.555 1 97.75 117 PRO A C 1
ATOM 895 O O . PRO A 1 117 ? 7.656 -4.449 -5.059 1 97.75 117 PRO A O 1
ATOM 898 N N . ALA A 1 118 ? 8.008 -3.127 -6.848 1 98 118 ALA A N 1
ATOM 899 C CA . ALA A 1 118 ? 7.184 -3.865 -7.801 1 98 118 ALA A CA 1
ATOM 900 C C . ALA A 1 118 ? 7.691 -5.293 -7.973 1 98 118 ALA A C 1
ATOM 902 O O . ALA A 1 118 ? 8.898 -5.547 -7.891 1 98 118 ALA A O 1
ATOM 903 N N . GLU A 1 119 ? 6.777 -6.199 -8.258 1 96.88 119 GLU A N 1
ATOM 904 C CA . GLU A 1 119 ? 7.102 -7.613 -8.422 1 96.88 119 GLU A CA 1
ATOM 905 C C . GLU A 1 119 ? 6.824 -8.086 -9.844 1 96.88 119 GLU A C 1
ATOM 907 O O . GLU A 1 119 ? 7.461 -9.023 -10.328 1 96.88 119 GLU A O 1
ATOM 912 N N . HIS A 1 120 ? 5.926 -7.488 -10.539 1 98 120 HIS A N 1
ATOM 913 C CA . HIS A 1 120 ? 5.418 -8.008 -11.805 1 98 120 HIS A CA 1
ATOM 914 C C . HIS A 1 120 ? 5.633 -7.004 -12.938 1 98 120 HIS A C 1
ATOM 916 O O . HIS A 1 120 ? 5.82 -5.812 -12.688 1 98 120 HIS A O 1
ATOM 922 N N . LYS A 1 121 ? 5.602 -7.531 -14.164 1 98.12 121 LYS A N 1
ATOM 923 C CA . LYS A 1 121 ? 5.551 -6.668 -15.344 1 98.12 121 LYS A CA 1
ATOM 924 C C . LYS A 1 121 ? 4.316 -5.77 -15.312 1 98.12 121 LYS A C 1
ATOM 926 O O . LYS A 1 121 ? 3.213 -6.234 -15.008 1 98.12 121 LYS A O 1
ATOM 931 N N . PRO A 1 122 ? 4.477 -4.496 -15.648 1 98 122 PRO A N 1
ATOM 932 C CA . PRO A 1 122 ? 3.424 -3.504 -15.406 1 98 122 PRO A CA 1
ATOM 933 C C . PRO A 1 122 ? 2.141 -3.809 -16.172 1 98 122 PRO A C 1
ATOM 935 O O . PRO A 1 122 ? 1.058 -3.383 -15.773 1 98 122 PRO A O 1
ATOM 938 N N . THR A 1 123 ? 2.203 -4.594 -17.203 1 96.94 123 THR A N 1
ATOM 939 C CA . THR A 1 123 ? 1.039 -4.723 -18.078 1 96.94 123 THR A CA 1
ATOM 940 C C . THR A 1 123 ? 0.422 -6.109 -17.953 1 96.94 123 THR A C 1
ATOM 942 O O . THR A 1 123 ? -0.433 -6.492 -18.75 1 96.94 123 THR A O 1
ATOM 945 N N . THR A 1 124 ? 0.843 -6.832 -17.016 1 95.56 124 THR A N 1
ATOM 946 C CA . THR A 1 124 ? 0.418 -8.227 -16.969 1 95.56 124 THR A CA 1
ATOM 947 C C . THR A 1 124 ? -1.027 -8.336 -16.484 1 95.56 124 THR A C 1
ATOM 949 O O . THR A 1 124 ? -1.447 -7.594 -15.602 1 95.56 124 THR A O 1
ATOM 952 N N . VAL A 1 125 ? -1.778 -9.102 -17.141 1 96.06 125 VAL A N 1
ATOM 953 C CA . VAL A 1 125 ? -3.084 -9.633 -16.766 1 96.06 125 VAL A CA 1
ATOM 954 C C . VAL A 1 125 ? -3.086 -11.156 -16.891 1 96.06 125 VAL A C 1
ATOM 956 O O . VAL A 1 125 ? -2.84 -11.688 -17.969 1 96.06 125 VAL A O 1
ATOM 959 N N . HIS A 1 126 ? -3.271 -11.844 -15.805 1 97 126 HIS A N 1
ATOM 960 C CA . HIS A 1 126 ? -3.342 -13.305 -15.812 1 97 126 HIS A CA 1
ATOM 961 C C . HIS A 1 126 ? -4.758 -13.789 -15.516 1 97 126 HIS A C 1
ATOM 963 O O . HIS A 1 126 ? -5.316 -13.484 -14.461 1 97 126 HIS A O 1
ATOM 969 N N . ARG A 1 127 ? -5.262 -14.578 -16.359 1 96.81 127 ARG A N 1
ATOM 970 C CA . ARG A 1 127 ? -6.613 -15.094 -16.172 1 96.81 127 ARG A CA 1
ATOM 971 C C . ARG A 1 127 ? -6.645 -16.188 -15.109 1 96.81 127 ARG A C 1
ATOM 973 O O . ARG A 1 127 ? -7.609 -16.297 -14.352 1 96.81 127 ARG A O 1
ATOM 980 N N . THR A 1 128 ? -5.562 -16.938 -15.102 1 97.19 128 THR A N 1
ATOM 981 C CA . THR A 1 128 ? -5.496 -18.047 -14.156 1 97.19 128 THR A CA 1
ATOM 982 C C . THR A 1 128 ? -4.184 -18.031 -13.383 1 97.19 128 THR A C 1
ATOM 984 O O . THR A 1 128 ? -3.213 -17.406 -13.82 1 97.19 128 THR A O 1
ATOM 987 N N . LYS A 1 129 ? -4.234 -18.719 -12.273 1 96.62 129 LYS A N 1
ATOM 988 C CA . LYS A 1 129 ? -3.012 -18.922 -11.5 1 96.62 129 LYS A CA 1
ATOM 989 C C . LYS A 1 129 ? -1.933 -19.594 -12.344 1 96.62 129 LYS A C 1
ATOM 991 O O . LYS A 1 129 ? -0.764 -19.203 -12.289 1 96.62 129 LYS A O 1
ATOM 996 N N . GLU A 1 130 ? -2.283 -20.609 -13.094 1 97.06 130 GLU A N 1
ATOM 997 C CA . GLU A 1 130 ? -1.356 -21.375 -13.922 1 97.06 130 GLU A CA 1
ATOM 998 C C . GLU A 1 130 ? -0.645 -20.469 -14.93 1 97.06 130 GLU A C 1
ATOM 1000 O O . GLU A 1 130 ? 0.56 -20.609 -15.156 1 97.06 130 GLU A O 1
ATOM 1005 N N . GLU A 1 131 ? -1.427 -19.578 -15.539 1 97.12 131 GLU A N 1
ATOM 1006 C CA . GLU A 1 131 ? -0.842 -18.625 -16.484 1 97.12 131 GLU A CA 1
ATOM 1007 C C . GLU A 1 131 ? 0.193 -17.734 -15.797 1 97.12 131 GLU A C 1
ATOM 1009 O O . GLU A 1 131 ? 1.281 -17.516 -16.328 1 97.12 131 GLU A O 1
ATOM 1014 N N . GLY A 1 132 ? -0.134 -17.172 -14.641 1 95.88 132 GLY A N 1
ATOM 1015 C CA . GLY A 1 132 ? 0.798 -16.359 -13.875 1 95.88 132 GLY A CA 1
ATOM 1016 C C . GLY A 1 132 ? 2.059 -17.109 -13.484 1 95.88 132 GLY A C 1
ATOM 1017 O O . GLY A 1 132 ? 3.168 -16.609 -13.68 1 95.88 132 GLY A O 1
ATOM 1018 N N . ASP A 1 133 ? 1.857 -18.328 -12.977 1 96 133 ASP A N 1
ATOM 1019 C CA . ASP A 1 133 ? 2.99 -19.156 -12.57 1 96 133 ASP A CA 1
ATOM 1020 C C . ASP A 1 133 ? 3.926 -19.406 -13.75 1 96 133 ASP A C 1
ATOM 1022 O O . ASP A 1 133 ? 5.148 -19.328 -13.609 1 96 133 ASP A O 1
ATOM 1026 N N . ARG A 1 134 ? 3.393 -19.734 -14.836 1 97.25 134 ARG A N 1
ATOM 1027 C CA . ARG A 1 134 ? 4.176 -20.031 -16.031 1 97.25 134 ARG A CA 1
ATOM 1028 C C . ARG A 1 134 ? 5.008 -18.828 -16.453 1 97.25 134 ARG A C 1
ATOM 1030 O O . ARG A 1 134 ? 6.207 -18.953 -16.703 1 97.25 134 ARG A O 1
ATOM 1037 N N . GLU A 1 135 ? 4.383 -17.688 -16.547 1 96.69 135 GLU A N 1
ATOM 1038 C CA . GLU A 1 135 ? 5.086 -16.484 -17 1 96.69 135 GLU A CA 1
ATOM 1039 C C . GLU A 1 135 ? 6.172 -16.078 -16 1 96.69 135 GLU A C 1
ATOM 1041 O O . GLU A 1 135 ? 7.215 -15.555 -16.406 1 96.69 135 GLU A O 1
ATOM 1046 N N . GLU A 1 136 ? 5.867 -16.281 -14.75 1 94.81 136 GLU A N 1
ATOM 1047 C CA . GLU A 1 136 ? 6.914 -16.031 -13.766 1 94.81 136 GLU A CA 1
ATOM 1048 C C . GLU A 1 136 ? 8.086 -16.984 -13.953 1 94.81 136 GLU A C 1
ATOM 1050 O O . GLU A 1 136 ? 9.25 -16.562 -13.969 1 94.81 136 GLU A O 1
ATOM 1055 N N . GLU A 1 137 ? 7.867 -18.25 -14.133 1 95.06 137 GLU A N 1
ATOM 1056 C CA . GLU A 1 137 ? 8.891 -19.281 -14.305 1 95.06 137 GLU A CA 1
ATOM 1057 C C . GLU A 1 137 ? 9.703 -19.031 -15.578 1 95.06 137 GLU A C 1
ATOM 1059 O O . GLU A 1 137 ? 10.914 -19.25 -15.602 1 95.06 137 GLU A O 1
ATOM 1064 N N . GLU A 1 138 ? 9.055 -18.531 -16.594 1 97.31 138 GLU A N 1
ATOM 1065 C CA . GLU A 1 138 ? 9.695 -18.312 -17.891 1 97.31 138 GLU A CA 1
ATOM 1066 C C . GLU A 1 138 ? 10.406 -16.969 -17.938 1 97.31 138 GLU A C 1
ATOM 1068 O O . GLU A 1 138 ? 11.008 -16.609 -18.953 1 97.31 138 GLU A O 1
ATOM 1073 N N . GLY A 1 139 ? 10.312 -16.188 -16.906 1 95.81 139 GLY A N 1
ATOM 1074 C CA . GLY A 1 139 ? 10.969 -14.891 -16.859 1 95.81 139 GLY A CA 1
ATOM 1075 C C . GLY A 1 139 ? 10.25 -13.82 -17.656 1 95.81 139 GLY A C 1
ATOM 1076 O O . GLY A 1 139 ? 10.852 -12.805 -18.031 1 95.81 139 GLY A O 1
ATOM 1077 N N . ILE A 1 140 ? 9.039 -14.078 -18 1 96.69 140 ILE A N 1
ATOM 1078 C CA . ILE A 1 140 ? 8.234 -13.141 -18.781 1 96.69 140 ILE A CA 1
ATOM 1079 C C . ILE A 1 140 ? 7.609 -12.109 -17.844 1 96.69 140 ILE A C 1
ATOM 1081 O O . ILE A 1 140 ? 7.602 -10.914 -18.141 1 96.69 140 ILE A O 1
ATOM 1085 N N . ASP A 1 141 ? 7.062 -12.469 -16.75 1 97.25 141 ASP A N 1
ATOM 1086 C CA . ASP A 1 141 ? 6.461 -11.594 -15.75 1 97.25 141 ASP A CA 1
ATOM 1087 C C . ASP A 1 141 ? 7.508 -11.102 -14.75 1 97.25 141 ASP A C 1
ATOM 1089 O O . ASP A 1 141 ? 7.652 -11.68 -13.664 1 97.25 141 ASP A O 1
ATOM 1093 N N . GLU A 1 142 ? 8.148 -10.031 -15.086 1 96.94 142 GLU A N 1
ATOM 1094 C CA . GLU A 1 142 ? 9.172 -9.43 -14.242 1 96.94 142 GLU A CA 1
ATOM 1095 C C . GLU A 1 142 ? 8.961 -7.93 -14.094 1 96.94 142 GLU A C 1
ATOM 1097 O O . GLU A 1 142 ? 8.555 -7.258 -15.047 1 96.94 142 GLU A O 1
ATOM 1102 N N . ALA A 1 143 ? 9.188 -7.441 -12.906 1 97.19 143 ALA A N 1
ATOM 1103 C CA . ALA A 1 143 ? 9.125 -6 -12.703 1 97.19 143 ALA A CA 1
ATOM 1104 C C . ALA A 1 143 ? 10.18 -5.281 -13.531 1 97.19 143 ALA A C 1
ATOM 1106 O O . ALA A 1 143 ? 11.281 -5.805 -13.742 1 97.19 143 ALA A O 1
ATOM 1107 N N . PRO A 1 144 ? 9.883 -4.117 -14 1 97.19 144 PRO A N 1
ATOM 1108 C CA . PRO A 1 144 ? 10.906 -3.377 -14.734 1 97.19 144 PRO A CA 1
ATOM 1109 C C . PRO A 1 144 ? 12.047 -2.902 -13.836 1 97.19 144 PRO A C 1
ATOM 1111 O O . PRO A 1 144 ? 11.828 -2.584 -12.664 1 97.19 144 PRO A O 1
ATOM 1114 N N . ALA A 1 145 ? 13.195 -2.756 -14.406 1 95.5 145 ALA A N 1
ATOM 1115 C CA . ALA A 1 145 ? 14.383 -2.371 -13.648 1 95.5 145 ALA A CA 1
ATOM 1116 C C . ALA A 1 145 ? 14.195 -1.007 -12.992 1 95.5 145 ALA A C 1
ATOM 1118 O O . ALA A 1 145 ? 14.656 -0.783 -11.875 1 95.5 145 ALA A O 1
ATOM 1119 N N . TRP A 1 146 ? 13.5 -0.133 -13.672 1 95.94 146 TRP A N 1
ATOM 1120 C CA . TRP A 1 146 ? 13.352 1.229 -13.164 1 95.94 146 TRP A CA 1
ATOM 1121 C C . TRP A 1 146 ? 12.5 1.25 -11.898 1 95.94 146 TRP A C 1
ATOM 1123 O O . TRP A 1 146 ? 12.508 2.232 -11.156 1 95.94 146 TRP A O 1
ATOM 1133 N N . SER A 1 147 ? 11.695 0.223 -11.656 1 96.25 147 SER A N 1
ATOM 1134 C CA . SER A 1 147 ? 10.836 0.172 -10.477 1 96.25 147 SER A CA 1
ATOM 1135 C C . SER A 1 147 ? 11.578 -0.396 -9.273 1 96.25 147 SER A C 1
ATOM 1137 O O . SER A 1 147 ? 10.992 -0.569 -8.203 1 96.25 147 SER A O 1
ATOM 1139 N N . ARG A 1 148 ? 12.859 -0.672 -9.438 1 92.31 148 ARG A N 1
ATOM 1140 C CA . ARG A 1 148 ? 13.617 -1.328 -8.383 1 92.31 148 ARG A CA 1
ATOM 1141 C C . ARG A 1 148 ? 14.844 -0.498 -7.992 1 92.31 148 ARG A C 1
ATOM 1143 O O . ARG A 1 148 ? 15.742 -0.993 -7.316 1 92.31 148 ARG A O 1
ATOM 1150 N N . ARG A 1 149 ? 14.867 0.719 -8.422 1 92.06 149 ARG A N 1
ATOM 1151 C CA . ARG A 1 149 ? 15.953 1.633 -8.086 1 92.06 149 ARG A CA 1
ATOM 1152 C C . ARG A 1 149 ? 15.82 2.137 -6.652 1 92.06 149 ARG A C 1
ATOM 1154 O O . ARG A 1 149 ? 14.719 2.162 -6.098 1 92.06 149 ARG A O 1
ATOM 1161 N N . SER A 1 150 ? 17 2.533 -6.148 1 91.12 150 SER A N 1
ATOM 1162 C CA . SER A 1 150 ? 16.984 3.129 -4.816 1 91.12 150 SER A CA 1
ATOM 1163 C C . SER A 1 150 ? 16.469 4.562 -4.855 1 91.12 150 SER A C 1
ATOM 1165 O O . SER A 1 150 ? 16.5 5.207 -5.906 1 91.12 150 SER A O 1
ATOM 1167 N N . LYS A 1 151 ? 16.016 5.016 -3.719 1 92.12 151 LYS A N 1
ATOM 1168 C CA . LYS A 1 151 ? 15.617 6.418 -3.609 1 92.12 151 LYS A CA 1
ATOM 1169 C C . LYS A 1 151 ? 16.766 7.344 -4.016 1 92.12 151 LYS A C 1
ATOM 1171 O O . LYS A 1 151 ? 16.562 8.297 -4.766 1 92.12 151 LYS A O 1
ATOM 1176 N N . GLU A 1 152 ? 17.938 7.035 -3.516 1 89.75 152 GLU A N 1
ATOM 1177 C CA . GLU A 1 152 ? 19.125 7.832 -3.836 1 89.75 152 GLU A CA 1
ATOM 1178 C C . GLU A 1 152 ? 19.344 7.895 -5.344 1 89.75 152 GLU A C 1
ATOM 1180 O O . GLU A 1 152 ? 19.594 8.969 -5.895 1 89.75 152 GLU A O 1
ATOM 1185 N N . GLN A 1 153 ? 19.266 6.781 -5.977 1 91.88 153 GLN A N 1
ATOM 1186 C CA . GLN A 1 153 ? 19.469 6.73 -7.422 1 91.88 153 GLN A CA 1
ATOM 1187 C C . GLN A 1 153 ? 18.406 7.559 -8.148 1 91.88 153 GLN A C 1
ATOM 1189 O O . GLN A 1 153 ? 18.734 8.305 -9.078 1 91.88 153 GLN A O 1
ATOM 1194 N N . ASN A 1 154 ? 17.156 7.426 -7.805 1 94.44 154 ASN A N 1
ATOM 1195 C CA . ASN A 1 154 ? 16.062 8.164 -8.453 1 94.44 154 ASN A CA 1
ATOM 1196 C C . ASN A 1 154 ? 16.234 9.672 -8.273 1 94.44 154 ASN A C 1
ATOM 1198 O O . ASN A 1 154 ? 15.969 10.438 -9.203 1 94.44 154 ASN A O 1
ATOM 1202 N N . GLU A 1 155 ? 16.641 10.078 -7.074 1 92.31 155 GLU A N 1
ATOM 1203 C CA . GLU A 1 155 ? 16.859 11.492 -6.816 1 92.31 155 GLU A CA 1
ATOM 1204 C C . GLU A 1 155 ? 18.047 12.023 -7.605 1 92.31 155 GLU A C 1
ATOM 1206 O O . GLU A 1 155 ? 17.969 13.086 -8.227 1 92.31 155 GLU A O 1
ATOM 1211 N N . LYS A 1 156 ? 19.109 11.32 -7.59 1 92.44 156 LYS A N 1
ATOM 1212 C CA . LYS A 1 156 ? 20.312 11.703 -8.305 1 92.44 156 LYS A CA 1
ATOM 1213 C C . LYS A 1 156 ? 20.062 11.805 -9.805 1 92.44 156 LYS A C 1
ATOM 1215 O O . LYS A 1 156 ? 20.547 12.727 -10.461 1 92.44 156 LYS A O 1
ATOM 1220 N N . GLU A 1 157 ? 19.281 10.883 -10.312 1 93.44 157 GLU A N 1
ATOM 1221 C CA . GLU A 1 157 ? 19.031 10.828 -11.75 1 93.44 157 GLU A CA 1
ATOM 1222 C C . GLU A 1 157 ? 17.906 11.781 -12.148 1 93.44 157 GLU A C 1
ATOM 1224 O O . GLU A 1 157 ? 17.594 11.922 -13.336 1 93.44 157 GLU A O 1
ATOM 1229 N N . GLY A 1 158 ? 17.234 12.383 -11.195 1 92.12 158 GLY A N 1
ATOM 1230 C CA . GLY A 1 158 ? 16.25 13.422 -11.484 1 92.12 158 GLY A CA 1
ATOM 1231 C C . GLY A 1 158 ? 14.859 12.875 -11.711 1 92.12 158 GLY A C 1
ATOM 1232 O O . GLY A 1 158 ? 13.984 13.578 -12.219 1 92.12 158 GLY A O 1
ATOM 1233 N N . TRP A 1 159 ? 14.617 11.594 -11.391 1 91.31 159 TRP A N 1
ATOM 1234 C CA . TRP A 1 159 ? 13.297 11 -11.547 1 91.31 159 TRP A CA 1
ATOM 1235 C C . TRP A 1 159 ? 12.336 11.508 -10.484 1 91.31 159 TRP A C 1
ATOM 1237 O O . TRP A 1 159 ? 11.117 11.492 -10.672 1 91.31 159 TRP A O 1
ATOM 1247 N N . VAL A 1 160 ? 12.898 11.836 -9.289 1 93.06 160 VAL A N 1
ATOM 1248 C CA . VAL A 1 160 ? 12.125 12.359 -8.164 1 93.06 160 VAL A CA 1
ATOM 1249 C C . VAL A 1 160 ? 12.766 13.641 -7.641 1 93.06 160 VAL A C 1
ATOM 1251 O O . VAL A 1 160 ? 13.977 13.688 -7.41 1 93.06 160 VAL A O 1
ATOM 1254 N N . LYS A 1 161 ? 12.031 14.703 -7.625 1 85 161 LYS A N 1
ATOM 1255 C CA . LYS A 1 161 ? 12.492 15.938 -7.008 1 85 161 LYS A CA 1
ATOM 1256 C C . LYS A 1 161 ? 11.641 16.297 -5.793 1 85 161 LYS A C 1
ATOM 1258 O O . LYS A 1 161 ? 10.414 16.281 -5.867 1 85 161 LYS A O 1
ATOM 1263 N N . GLY A 1 162 ? 12.375 16.281 -4.602 1 71 162 GLY A N 1
ATOM 1264 C CA . GLY A 1 162 ? 11.688 16.719 -3.398 1 71 162 GLY A CA 1
ATOM 1265 C C . GLY A 1 162 ? 11.367 18.203 -3.395 1 71 162 GLY A C 1
ATOM 1266 O O . GLY A 1 162 ? 11.57 18.891 -4.395 1 71 162 GLY A O 1
ATOM 1267 N N . GLU A 1 163 ? 10.734 18.703 -2.209 1 66.25 163 GLU A N 1
ATOM 1268 C CA . GLU A 1 163 ? 10.469 20.125 -2.062 1 66.25 163 GLU A CA 1
ATOM 1269 C C . GLU A 1 163 ? 11.766 20.938 -2.043 1 66.25 163 GLU A C 1
ATOM 1271 O O . GLU A 1 163 ? 12.812 20.422 -1.627 1 66.25 163 GLU A O 1
ATOM 1276 N N . MET B 1 1 ? -11.984 1.39 23.266 1 49.53 1 MET B N 1
ATOM 1277 C CA . MET B 1 1 ? -11.008 2.092 22.438 1 49.53 1 MET B CA 1
ATOM 1278 C C . MET B 1 1 ? -10.125 1.106 21.688 1 49.53 1 MET B C 1
ATOM 1280 O O . MET B 1 1 ? -9.773 0.051 22.219 1 49.53 1 MET B O 1
ATOM 1284 N N . ALA B 1 2 ? -10.109 1.231 20.422 1 60.06 2 ALA B N 1
ATOM 1285 C CA . ALA B 1 2 ? -9.336 0.201 19.734 1 60.06 2 ALA B CA 1
ATOM 1286 C C . ALA B 1 2 ? -7.883 0.199 20.188 1 60.06 2 ALA B C 1
ATOM 1288 O O . ALA B 1 2 ? -7.297 1.259 20.422 1 60.06 2 ALA B O 1
ATOM 1289 N N . ASN B 1 3 ? -7.465 -0.83 20.688 1 74 3 ASN B N 1
ATOM 1290 C CA . ASN B 1 3 ? -6.062 -0.976 21.062 1 74 3 ASN B CA 1
ATOM 1291 C C . ASN B 1 3 ? -5.176 -1.257 19.859 1 74 3 ASN B C 1
ATOM 1293 O O . ASN B 1 3 ? -5.168 -2.371 19.328 1 74 3 ASN B O 1
ATOM 1297 N N . PHE B 1 4 ? -4.57 -0.157 19.297 1 88.25 4 PHE B N 1
ATOM 1298 C CA . PHE B 1 4 ? -3.572 -0.304 18.25 1 88.25 4 PHE B CA 1
ATOM 1299 C C . PHE B 1 4 ? -2.234 -0.752 18.828 1 88.25 4 PHE B C 1
ATOM 1301 O O . PHE B 1 4 ? -1.723 -0.141 19.766 1 88.25 4 PHE B O 1
ATOM 1308 N N . PRO B 1 5 ? -1.755 -1.855 18.297 1 83.94 5 PRO B N 1
ATOM 1309 C CA . PRO B 1 5 ? -0.449 -2.268 18.812 1 83.94 5 PRO B CA 1
ATOM 1310 C C . PRO B 1 5 ? 0.632 -1.21 18.609 1 83.94 5 PRO B C 1
ATOM 1312 O O . PRO B 1 5 ? 0.572 -0.446 17.641 1 83.94 5 PRO B O 1
ATOM 1315 N N . THR B 1 6 ? 1.557 -1.153 19.531 1 87.5 6 THR B N 1
ATOM 1316 C CA . THR B 1 6 ? 2.709 -0.278 19.359 1 87.5 6 THR B CA 1
ATOM 1317 C C . THR B 1 6 ? 3.621 -0.811 18.25 1 87.5 6 THR B C 1
ATOM 1319 O O . THR B 1 6 ? 4.098 -1.945 18.328 1 87.5 6 THR B O 1
ATOM 1322 N N . PRO B 1 7 ? 3.812 -0.013 17.281 1 93.31 7 PRO B N 1
ATOM 1323 C CA . PRO B 1 7 ? 4.719 -0.492 16.234 1 93.31 7 PRO B CA 1
ATOM 1324 C C . PRO B 1 7 ? 6.16 -0.632 16.719 1 93.31 7 PRO B C 1
ATOM 1326 O O . PRO B 1 7 ? 6.578 0.083 17.641 1 93.31 7 PRO B O 1
ATOM 1329 N N . SER B 1 8 ? 6.914 -1.499 16.141 1 92.44 8 SER B N 1
ATOM 1330 C CA . SER B 1 8 ? 8.32 -1.708 16.469 1 92.44 8 SER B CA 1
ATOM 1331 C C . SER B 1 8 ? 9.195 -0.605 15.875 1 92.44 8 SER B C 1
ATOM 1333 O O . SER B 1 8 ? 8.938 -0.127 14.773 1 92.44 8 SER B O 1
ATOM 1335 N N . SER B 1 9 ? 10.211 -0.231 16.625 1 95.12 9 SER B N 1
ATOM 1336 C CA . SER B 1 9 ? 11.211 0.687 16.094 1 95.12 9 SER B CA 1
ATOM 1337 C C . SER B 1 9 ? 12.328 -0.068 15.375 1 95.12 9 SER B C 1
ATOM 1339 O O . SER B 1 9 ? 13.164 0.541 14.711 1 95.12 9 SER B O 1
ATOM 1341 N N . GLU B 1 10 ? 12.32 -1.339 15.508 1 96.06 10 GLU B N 1
ATOM 1342 C CA . GLU B 1 10 ? 13.336 -2.195 14.898 1 96.06 10 GLU B CA 1
ATOM 1343 C C . GLU B 1 10 ? 12.898 -2.674 13.516 1 96.06 10 GLU B C 1
ATOM 1345 O O . GLU B 1 10 ? 11.703 -2.641 13.188 1 96.06 10 GLU B O 1
ATOM 1350 N N . PRO B 1 11 ? 13.898 -3.08 12.688 1 95.75 11 PRO B N 1
ATOM 1351 C CA . PRO B 1 11 ? 13.484 -3.701 11.43 1 95.75 11 PRO B CA 1
ATOM 1352 C C . PRO B 1 11 ? 12.461 -4.816 11.625 1 95.75 11 PRO B C 1
ATOM 1354 O O . PRO B 1 11 ? 12.469 -5.496 12.656 1 95.75 11 PRO B O 1
ATOM 1357 N N . PRO B 1 12 ? 11.609 -4.926 10.633 1 95.31 12 PRO B N 1
ATOM 1358 C CA . PRO B 1 12 ? 10.508 -5.879 10.812 1 95.31 12 PRO B CA 1
ATOM 1359 C C . PRO B 1 12 ? 10.992 -7.32 10.953 1 95.31 12 PRO B C 1
ATOM 1361 O O . PRO B 1 12 ? 11.953 -7.719 10.297 1 95.31 12 PRO B O 1
ATOM 1364 N N . LYS B 1 13 ? 10.32 -8.102 11.781 1 94.5 13 LYS B N 1
ATOM 1365 C CA . LYS B 1 13 ? 10.484 -9.555 11.82 1 94.5 13 LYS B CA 1
ATOM 1366 C C . LYS B 1 13 ? 9.695 -10.227 10.703 1 94.5 13 LYS B C 1
ATOM 1368 O O . LYS B 1 13 ? 8.898 -9.586 10.023 1 94.5 13 LYS B O 1
ATOM 1373 N N . HIS B 1 14 ? 9.945 -11.492 10.492 1 95.31 14 HIS B N 1
ATOM 1374 C CA . HIS B 1 14 ? 9.203 -12.273 9.508 1 95.31 14 HIS B CA 1
ATOM 1375 C C . HIS B 1 14 ? 7.922 -12.844 10.109 1 95.31 14 HIS B C 1
ATOM 1377 O O . HIS B 1 14 ? 7.727 -14.062 10.117 1 95.31 14 HIS B O 1
ATOM 1383 N N . GLU B 1 15 ? 7.086 -11.875 10.539 1 95.88 15 GLU B N 1
ATOM 1384 C CA . GLU B 1 15 ? 5.832 -12.203 11.203 1 95.88 15 GLU B CA 1
ATOM 1385 C C . GLU B 1 15 ? 4.656 -11.477 10.562 1 95.88 15 GLU B C 1
ATOM 1387 O O . GLU B 1 15 ? 4.777 -10.312 10.172 1 95.88 15 GLU B O 1
ATOM 1392 N N . MET B 1 16 ? 3.514 -12.203 10.586 1 97.25 16 MET B N 1
ATOM 1393 C CA . MET B 1 16 ? 2.293 -11.633 10.023 1 97.25 16 MET B CA 1
ATOM 1394 C C . MET B 1 16 ? 1.837 -10.422 10.82 1 97.25 16 MET B C 1
ATOM 1396 O O . MET B 1 16 ? 1.912 -10.422 12.055 1 97.25 16 MET B O 1
ATOM 1400 N N . GLN B 1 17 ? 1.421 -9.414 10.117 1 96.88 17 GLN B N 1
ATOM 1401 C CA . GLN B 1 17 ? 0.559 -8.398 10.711 1 96.88 17 GLN B CA 1
ATOM 1402 C C . GLN B 1 17 ? -0.875 -8.531 10.203 1 96.88 17 GLN B C 1
ATOM 1404 O O . GLN B 1 17 ? -1.099 -8.805 9.023 1 96.88 17 GLN B O 1
ATOM 1409 N N . HIS B 1 18 ? -1.802 -8.469 11.133 1 97.62 18 HIS B N 1
ATOM 1410 C CA . HIS B 1 18 ? -3.217 -8.539 10.781 1 97.62 18 HIS B CA 1
ATOM 1411 C C . HIS B 1 18 ? -3.996 -7.383 11.398 1 97.62 18 HIS B C 1
ATOM 1413 O O . HIS B 1 18 ? -3.939 -7.168 12.609 1 97.62 18 HIS B O 1
ATOM 1419 N N . PHE B 1 19 ? -4.648 -6.625 10.547 1 97.56 19 PHE B N 1
ATOM 1420 C CA . PHE B 1 19 ? -5.543 -5.555 10.969 1 97.56 19 PHE B CA 1
ATOM 1421 C C . PHE B 1 19 ? -6.98 -5.855 10.555 1 97.56 19 PHE B C 1
ATOM 1423 O O . PHE B 1 19 ? -7.379 -5.57 9.422 1 97.56 19 PHE B O 1
ATOM 1430 N N . PRO B 1 20 ? -7.754 -6.391 11.484 1 97.5 20 PRO B N 1
ATOM 1431 C CA . PRO B 1 20 ? -9.148 -6.676 11.148 1 97.5 20 PRO B CA 1
ATOM 1432 C C . PRO B 1 20 ? -9.961 -5.406 10.891 1 97.5 20 PRO B C 1
ATOM 1434 O O . PRO B 1 20 ? -9.75 -4.387 11.555 1 97.5 20 PRO B O 1
ATOM 1437 N N . ASP B 1 21 ? -10.898 -5.43 9.906 1 97.69 21 ASP B N 1
ATOM 1438 C CA . ASP B 1 21 ? -11.836 -4.352 9.617 1 97.69 21 ASP B CA 1
ATOM 1439 C C . ASP B 1 21 ? -11.102 -3.061 9.258 1 97.69 21 ASP B C 1
ATOM 1441 O O . ASP B 1 21 ? -11.523 -1.971 9.648 1 97.69 21 ASP B O 1
ATOM 1445 N N . MET B 1 22 ? -9.969 -3.232 8.555 1 97.94 22 MET B N 1
ATOM 1446 C CA . MET B 1 22 ? -9.141 -2.086 8.195 1 97.94 22 MET B CA 1
ATOM 1447 C C . MET B 1 22 ? -9.891 -1.144 7.262 1 97.94 22 MET B C 1
ATOM 1449 O O . MET B 1 22 ? -9.703 0.073 7.324 1 97.94 22 MET B O 1
ATOM 1453 N N . THR B 1 23 ? -10.734 -1.65 6.395 1 98.38 23 THR B N 1
ATOM 1454 C CA . THR B 1 23 ? -11.414 -0.778 5.441 1 98.38 23 THR B CA 1
ATOM 1455 C C . THR B 1 23 ? -12.805 -0.404 5.949 1 98.38 23 THR B C 1
ATOM 1457 O O . THR B 1 23 ? -13.578 0.243 5.238 1 98.38 23 THR B O 1
ATOM 1460 N N . THR B 1 24 ? -13.211 -0.808 7.125 1 95.19 24 THR B N 1
ATOM 1461 C CA . THR B 1 24 ? -14.562 -0.556 7.613 1 95.19 24 THR B CA 1
ATOM 1462 C C . THR B 1 24 ? -14.523 0.176 8.953 1 95.19 24 THR B C 1
ATOM 1464 O O . THR B 1 24 ? -14.578 1.406 8.992 1 95.19 24 THR B O 1
ATOM 1467 N N . ALA B 1 25 ? -14.133 -0.525 10.031 1 95.12 25 ALA B N 1
ATOM 1468 C CA . ALA B 1 25 ? -14.391 0.048 11.352 1 95.12 25 ALA B CA 1
ATOM 1469 C C . ALA B 1 25 ? -13.094 0.478 12.023 1 95.12 25 ALA B C 1
ATOM 1471 O O . ALA B 1 25 ? -13.062 1.467 12.758 1 95.12 25 ALA B O 1
ATOM 1472 N N . LEU B 1 26 ? -12.062 -0.2 11.742 1 95.44 26 LEU B N 1
ATOM 1473 C CA . LEU B 1 26 ? -10.859 -0.043 12.555 1 95.44 26 LEU B CA 1
ATOM 1474 C C . LEU B 1 26 ? -10.344 1.391 12.484 1 95.44 26 LEU B C 1
ATOM 1476 O O . LEU B 1 26 ? -10.055 2 13.516 1 95.44 26 LEU B O 1
ATOM 1480 N N . PRO B 1 27 ? -10.273 1.973 11.297 1 96.31 27 PRO B N 1
ATOM 1481 C CA . PRO B 1 27 ? -9.664 3.301 11.211 1 96.31 27 PRO B CA 1
ATOM 1482 C C . PRO B 1 27 ? -10.414 4.352 12.023 1 96.31 27 PRO B C 1
ATOM 1484 O O . PRO B 1 27 ? -9.797 5.258 12.586 1 96.31 27 PRO B O 1
ATOM 1487 N N . SER B 1 28 ? -11.672 4.242 12.141 1 95.31 28 SER B N 1
ATOM 1488 C CA . SER B 1 28 ? -12.469 5.242 12.852 1 95.31 28 SER B CA 1
ATOM 1489 C C . SER B 1 28 ? -12.234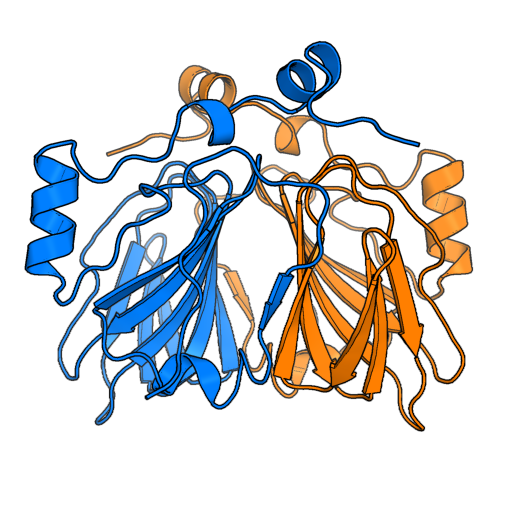 5.168 14.359 1 95.31 28 SER B C 1
ATOM 1491 O O . SER B 1 28 ? -12.625 6.078 15.094 1 95.31 28 SER B O 1
ATOM 1493 N N . GLU B 1 29 ? -11.531 4.16 14.828 1 94.75 29 GLU B N 1
ATOM 1494 C CA . GLU B 1 29 ? -11.281 3.986 16.25 1 94.75 29 GLU B CA 1
ATOM 1495 C C . GLU B 1 29 ? -10.094 4.832 16.719 1 94.75 29 GLU B C 1
ATOM 1497 O O . GLU B 1 29 ? -9.875 5.004 17.906 1 94.75 29 GLU B O 1
ATOM 1502 N N . SER B 1 30 ? -9.117 5.281 15.938 1 90.69 30 SER B N 1
ATOM 1503 C CA . SER B 1 30 ? -7.93 6.031 16.344 1 90.69 30 SER B CA 1
ATOM 1504 C C . SER B 1 30 ? -8.273 7.488 16.641 1 90.69 30 SER B C 1
ATOM 1506 O O . SER B 1 30 ? -8.07 7.965 17.75 1 90.69 30 SER B O 1
ATOM 1508 N N . GLY B 1 31 ? -8.875 8.289 15.727 1 90.5 31 GLY B N 1
ATOM 1509 C CA . GLY B 1 31 ? -9.164 9.711 15.836 1 90.5 31 GLY B CA 1
ATOM 1510 C C . GLY B 1 31 ? -7.93 10.578 15.734 1 90.5 31 GLY B C 1
ATOM 1511 O O . GLY B 1 31 ? -8.031 11.812 15.742 1 90.5 31 GLY B O 1
ATOM 1512 N N . GLU B 1 32 ? -6.652 10.023 15.734 1 94.69 32 GLU B N 1
ATOM 1513 C CA . GLU B 1 32 ? -5.395 10.75 15.602 1 94.69 32 GLU B CA 1
ATOM 1514 C C . GLU B 1 32 ? -5.219 11.289 14.188 1 94.69 32 GLU B C 1
ATOM 1516 O O . GLU B 1 32 ? -5.613 10.641 13.211 1 94.69 32 GLU B O 1
ATOM 1521 N N . PHE B 1 33 ? -4.641 12.484 14.141 1 97.62 33 PHE B N 1
ATOM 1522 C CA . PHE B 1 33 ? -4.352 13.016 12.812 1 97.62 33 PHE B CA 1
ATOM 1523 C C . PHE B 1 33 ? -3.492 12.039 12.023 1 97.62 33 PHE B C 1
ATOM 1525 O O . PHE B 1 33 ? -3.756 11.789 10.844 1 97.62 33 PHE B O 1
ATOM 1532 N N . ARG B 1 34 ? -2.471 11.5 12.656 1 97.88 34 ARG B N 1
ATOM 1533 C CA . ARG B 1 34 ? -1.592 10.531 12.016 1 97.88 34 ARG B CA 1
ATOM 1534 C C . ARG B 1 34 ? -1.088 9.5 13.023 1 97.88 34 ARG B C 1
ATOM 1536 O O . ARG B 1 34 ? -0.645 9.852 14.117 1 97.88 34 ARG B O 1
ATOM 1543 N N . ARG B 1 35 ? -1.191 8.219 12.648 1 97.38 35 ARG B N 1
ATOM 1544 C CA . ARG B 1 35 ? -0.688 7.109 13.445 1 97.38 35 ARG B CA 1
ATOM 1545 C C . ARG B 1 35 ? -0 6.066 12.57 1 97.38 35 ARG B C 1
ATOM 1547 O O . ARG B 1 35 ? -0.627 5.484 11.68 1 97.38 35 ARG B O 1
ATOM 1554 N N . VAL B 1 36 ? 1.272 5.844 12.844 1 98.12 36 VAL B N 1
ATOM 1555 C CA . VAL B 1 36 ? 1.955 4.758 12.148 1 98.12 36 VAL B CA 1
ATOM 1556 C C . VAL B 1 36 ? 1.476 3.412 12.688 1 98.12 36 VAL B C 1
ATOM 1558 O O . VAL B 1 36 ? 1.404 3.219 13.906 1 98.12 36 VAL B O 1
ATOM 1561 N N . LEU B 1 37 ? 1.122 2.502 11.797 1 97.62 37 LEU B N 1
ATOM 1562 C CA . LEU B 1 37 ? 0.663 1.18 12.203 1 97.62 37 LEU B CA 1
ATOM 1563 C C . LEU B 1 37 ? 1.772 0.146 12.047 1 97.62 37 LEU B C 1
ATOM 1565 O O . LEU B 1 37 ? 1.842 -0.82 12.805 1 97.62 37 LEU B O 1
ATOM 1569 N N . TRP B 1 38 ? 2.6 0.309 11.07 1 98 38 TRP B N 1
ATOM 1570 C CA . TRP B 1 38 ? 3.611 -0.691 10.75 1 98 38 TRP B CA 1
ATOM 1571 C C . TRP B 1 38 ? 4.668 -0.115 9.812 1 98 38 TRP B C 1
ATOM 1573 O O . TRP B 1 38 ? 4.348 0.668 8.914 1 98 38 TRP B O 1
ATOM 1583 N N . THR B 1 39 ? 5.91 -0.462 10.023 1 98.56 39 THR B N 1
ATOM 1584 C CA . THR B 1 39 ? 7.02 -0.083 9.156 1 98.56 39 THR B CA 1
ATOM 1585 C C . THR B 1 39 ? 7.816 -1.312 8.727 1 98.56 39 THR B C 1
ATOM 1587 O O . THR B 1 39 ? 8.266 -2.092 9.57 1 98.56 39 THR B O 1
ATOM 1590 N N . GLY B 1 40 ? 7.891 -1.51 7.43 1 98.25 40 GLY B N 1
ATOM 1591 C CA . GLY B 1 40 ? 8.68 -2.584 6.844 1 98.25 40 GLY B CA 1
ATOM 1592 C C . GLY B 1 40 ? 9.969 -2.1 6.207 1 98.25 40 GLY B C 1
ATOM 1593 O O . GLY B 1 40 ? 10.336 -0.931 6.348 1 98.25 40 GLY B O 1
ATOM 1594 N N . LEU B 1 41 ? 10.664 -2.992 5.523 1 97.81 41 LEU B N 1
ATOM 1595 C CA . LEU B 1 41 ? 11.93 -2.637 4.883 1 97.81 41 LEU B CA 1
ATOM 1596 C C . LEU B 1 41 ? 11.695 -1.678 3.719 1 97.81 41 LEU B C 1
ATOM 1598 O O . LEU B 1 41 ? 12.555 -0.852 3.41 1 97.81 41 LEU B O 1
ATOM 1602 N N . TYR B 1 42 ? 10.43 -1.789 3.141 1 98.25 42 TYR B N 1
ATOM 1603 C CA . TYR B 1 42 ? 10.266 -1.059 1.89 1 98.25 42 TYR B CA 1
ATOM 1604 C C . TYR B 1 42 ? 8.969 -0.263 1.888 1 98.25 42 TYR B C 1
ATOM 1606 O O . TYR B 1 42 ? 8.633 0.388 0.895 1 98.25 42 TYR B O 1
ATOM 1614 N N . SER B 1 43 ? 8.203 -0.294 2.971 1 98.56 43 SER B N 1
ATOM 1615 C CA . SER B 1 43 ? 6.918 0.399 2.996 1 98.56 43 SER B CA 1
ATOM 1616 C C . SER B 1 43 ? 6.469 0.682 4.426 1 98.56 43 SER B C 1
ATOM 1618 O O . SER B 1 43 ? 7.09 0.211 5.379 1 98.56 43 SER B O 1
ATOM 1620 N N . GLN B 1 44 ? 5.484 1.51 4.582 1 98.75 44 GLN B N 1
ATOM 1621 C CA . GLN B 1 44 ? 4.938 1.932 5.867 1 98.75 44 GLN B CA 1
ATOM 1622 C C . GLN B 1 44 ? 3.434 2.172 5.77 1 98.75 44 GLN B C 1
ATOM 1624 O O . GLN B 1 44 ? 2.957 2.785 4.809 1 98.75 44 GLN B O 1
ATOM 1629 N N . VAL B 1 45 ? 2.713 1.64 6.719 1 98.69 45 VAL B N 1
ATOM 1630 C CA . VAL B 1 45 ? 1.271 1.849 6.793 1 98.69 45 VAL B CA 1
ATOM 1631 C C . VAL B 1 45 ? 0.954 2.895 7.859 1 98.69 45 VAL B C 1
ATOM 1633 O O . VAL B 1 45 ? 1.343 2.744 9.023 1 98.69 45 VAL B O 1
ATOM 1636 N N . VAL B 1 46 ? 0.25 3.922 7.461 1 98.38 46 VAL B N 1
ATOM 1637 C CA . VAL B 1 46 ? -0.08 5.039 8.344 1 98.38 46 VAL B CA 1
ATOM 1638 C C . VAL B 1 46 ? -1.581 5.312 8.281 1 98.38 46 VAL B C 1
ATOM 1640 O O . VAL B 1 46 ? -2.17 5.359 7.203 1 98.38 46 VAL B O 1
ATOM 1643 N N . LEU B 1 47 ? -2.219 5.43 9.422 1 98 47 LEU B N 1
ATOM 1644 C CA . LEU B 1 47 ? -3.609 5.852 9.547 1 98 47 LEU B CA 1
ATOM 1645 C C . LEU B 1 47 ? -3.703 7.363 9.742 1 98 47 LEU B C 1
ATOM 1647 O O . LEU B 1 47 ? -2.922 7.945 10.492 1 98 47 LEU B O 1
ATOM 1651 N N . MET B 1 48 ? -4.684 8.016 9.031 1 98.38 48 MET B N 1
ATOM 1652 C CA . MET B 1 48 ? -4.859 9.461 9.156 1 98.38 48 MET B CA 1
ATOM 1653 C C . MET B 1 48 ? -6.332 9.82 9.312 1 98.38 48 MET B C 1
ATOM 1655 O O . MET B 1 48 ? -7.195 9.203 8.68 1 98.38 48 MET B O 1
ATOM 1659 N N . THR B 1 49 ? -6.578 10.781 10.117 1 98.44 49 THR B N 1
ATOM 1660 C CA . THR B 1 49 ? -7.887 11.406 10.273 1 98.44 49 THR B CA 1
ATOM 1661 C C . THR B 1 49 ? -7.797 12.914 10.047 1 98.44 49 THR B C 1
ATOM 1663 O O . THR B 1 49 ? -7.078 13.609 10.758 1 98.44 49 THR B O 1
ATOM 1666 N N . ILE B 1 50 ? -8.453 13.406 9.039 1 98.5 50 ILE B N 1
ATOM 1667 C CA . ILE B 1 50 ? -8.523 14.828 8.727 1 98.5 50 ILE B CA 1
ATOM 1668 C C . ILE B 1 50 ? -9.844 15.406 9.234 1 98.5 50 ILE B C 1
ATOM 1670 O O . ILE B 1 50 ? -10.914 15.047 8.75 1 98.5 50 ILE B O 1
ATOM 1674 N N . PRO B 1 51 ? -9.852 16.297 10.188 1 98.25 51 PRO B N 1
ATOM 1675 C CA . PRO B 1 51 ? -11.094 16.828 10.75 1 98.25 51 PRO B CA 1
ATOM 1676 C C . PRO B 1 51 ? -11.906 17.609 9.734 1 98.25 51 PRO B C 1
ATOM 1678 O O . PRO B 1 51 ? -11.383 18.016 8.688 1 98.25 51 PRO B O 1
ATOM 1681 N N . VAL B 1 52 ? -13.242 17.797 10.078 1 98.31 52 VAL B N 1
ATOM 1682 C CA . VAL B 1 52 ? -14.109 18.641 9.258 1 98.31 52 VAL B CA 1
ATOM 1683 C C . VAL B 1 52 ? -13.453 20 9.047 1 98.31 52 VAL B C 1
ATOM 1685 O O . VAL B 1 52 ? -12.898 20.594 9.977 1 98.31 52 VAL B O 1
ATOM 1688 N N . ASP B 1 53 ? -13.375 20.453 7.781 1 97.94 53 ASP B N 1
ATOM 1689 C CA . ASP B 1 53 ? -12.82 21.719 7.336 1 97.94 53 ASP B CA 1
ATOM 1690 C C . ASP B 1 53 ? -11.289 21.703 7.379 1 97.94 53 ASP B C 1
ATOM 1692 O O . ASP B 1 53 ? -10.641 22.719 7.176 1 97.94 53 ASP B O 1
ATOM 1696 N N . GLY B 1 54 ? -10.703 20.516 7.672 1 98.12 54 GLY B N 1
ATOM 1697 C CA . GLY B 1 54 ? -9.25 20.375 7.727 1 98.12 54 GLY B CA 1
ATOM 1698 C C . GLY B 1 54 ? -8.648 19.969 6.395 1 98.12 54 GLY B C 1
ATOM 1699 O O . GLY B 1 54 ? -9.359 19.844 5.398 1 98.12 54 GLY B O 1
ATOM 1700 N N . ASP B 1 55 ? -7.344 19.906 6.359 1 98.06 55 ASP B N 1
ATOM 1701 C CA . ASP B 1 55 ? -6.555 19.469 5.215 1 98.06 55 ASP B CA 1
ATOM 1702 C C . ASP B 1 55 ? -5.203 18.906 5.66 1 98.06 55 ASP B C 1
ATOM 1704 O O . ASP B 1 55 ? -4.852 18.984 6.84 1 98.06 55 ASP B O 1
ATOM 1708 N N . ILE B 1 56 ? -4.488 18.266 4.734 1 96.31 56 ILE B N 1
ATOM 1709 C CA . ILE B 1 56 ? -3.162 17.75 5.062 1 96.31 56 ILE B CA 1
ATOM 1710 C C . ILE B 1 56 ? -2.102 18.797 4.734 1 96.31 56 ILE B C 1
ATOM 1712 O O . ILE B 1 56 ? -0.969 18.703 5.211 1 96.31 56 ILE B O 1
ATOM 1716 N N . GLY B 1 57 ? -2.432 19.812 3.887 1 94.06 57 GLY B N 1
ATOM 1717 C CA . GLY B 1 57 ? -1.474 20.797 3.402 1 94.06 57 GLY B CA 1
ATOM 1718 C C . GLY B 1 57 ? -0.785 20.375 2.119 1 94.06 57 GLY B C 1
ATOM 1719 O O . GLY B 1 57 ? -0.711 19.172 1.81 1 94.06 57 GLY B O 1
ATOM 1720 N N . GLU B 1 58 ? -0.328 21.406 1.398 1 94.5 58 GLU B N 1
ATOM 1721 C CA . GLU B 1 58 ? 0.397 21.109 0.164 1 94.5 58 GLU B CA 1
ATOM 1722 C C . GLU B 1 58 ? 1.783 20.547 0.457 1 94.5 58 GLU B C 1
ATOM 1724 O O . GLU B 1 58 ? 2.572 21.172 1.177 1 94.5 58 GLU B O 1
ATOM 1729 N N . GLU B 1 59 ? 2.031 19.344 -0.117 1 94.5 59 GLU B N 1
ATOM 1730 C CA . GLU B 1 59 ? 3.299 18.656 0.144 1 94.5 59 GLU B CA 1
ATOM 1731 C C . GLU B 1 59 ? 3.818 17.953 -1.107 1 94.5 59 GLU B C 1
ATOM 1733 O O . GLU B 1 59 ? 3.068 17.75 -2.062 1 94.5 59 GLU B O 1
ATOM 1738 N N . VAL B 1 60 ? 5.105 17.688 -1.119 1 95.31 60 VAL B N 1
ATOM 1739 C CA . VAL B 1 60 ? 5.766 16.812 -2.074 1 95.31 60 VAL B CA 1
ATOM 1740 C C . VAL B 1 60 ? 6.59 15.766 -1.328 1 95.31 60 VAL B C 1
ATOM 1742 O O . VAL B 1 60 ? 7.52 16.109 -0.592 1 95.31 60 VAL B O 1
ATOM 1745 N N . HIS B 1 61 ? 6.188 14.523 -1.459 1 94.31 61 HIS B N 1
ATOM 1746 C CA . HIS B 1 61 ? 7 13.414 -0.969 1 94.31 61 HIS B CA 1
ATOM 1747 C C . HIS B 1 61 ? 7.801 12.781 -2.1 1 94.31 61 HIS B C 1
ATOM 1749 O O . HIS B 1 61 ? 7.305 12.641 -3.219 1 94.31 61 HIS B O 1
ATOM 1755 N N . THR B 1 62 ? 9.008 12.289 -1.753 1 95.5 62 THR B N 1
ATOM 1756 C CA . THR B 1 62 ? 9.836 11.648 -2.766 1 95.5 62 THR B CA 1
ATOM 1757 C C . THR B 1 62 ? 9.586 10.148 -2.799 1 95.5 62 THR B C 1
ATOM 1759 O O . THR B 1 62 ? 10.422 9.383 -3.295 1 95.5 62 THR B O 1
ATOM 1762 N N . VAL B 1 63 ? 8.562 9.727 -2.217 1 97 63 VAL B N 1
ATOM 1763 C CA . VAL B 1 63 ? 8.156 8.32 -2.154 1 97 63 VAL B CA 1
ATOM 1764 C C . VAL B 1 63 ? 6.77 8.156 -2.777 1 97 63 VAL B C 1
ATOM 1766 O O . VAL B 1 63 ? 6.051 9.141 -2.98 1 97 63 VAL B O 1
ATOM 1769 N N . ASP B 1 64 ? 6.395 6.879 -3.191 1 98.44 64 ASP B N 1
ATOM 1770 C CA . ASP B 1 64 ? 5.02 6.613 -3.598 1 98.44 64 ASP B CA 1
ATOM 1771 C C . ASP B 1 64 ? 4.074 6.645 -2.398 1 98.44 64 ASP B C 1
ATOM 1773 O O . ASP B 1 64 ? 4.414 6.145 -1.322 1 98.44 64 ASP B O 1
ATOM 1777 N N . GLN B 1 65 ? 2.875 7.203 -2.645 1 98.69 65 GLN B N 1
ATOM 1778 C CA . GLN B 1 65 ? 1.814 7.164 -1.643 1 98.69 65 GLN B CA 1
ATOM 1779 C C . GLN B 1 65 ? 0.531 6.574 -2.221 1 98.69 65 GLN B C 1
ATOM 1781 O O . GLN B 1 65 ? 0.052 7.02 -3.266 1 98.69 65 GLN B O 1
ATOM 1786 N N . ILE B 1 66 ? 0.047 5.512 -1.62 1 98.88 66 ILE B N 1
ATOM 1787 C CA . ILE B 1 66 ? -1.231 4.902 -1.971 1 98.88 66 ILE B CA 1
ATOM 1788 C C . ILE B 1 66 ? -2.238 5.133 -0.847 1 98.88 66 ILE B C 1
ATOM 1790 O O . ILE B 1 66 ? -2.094 4.582 0.247 1 98.88 66 ILE B O 1
ATOM 1794 N N . LEU B 1 67 ? -3.25 5.973 -1.063 1 98.88 67 LEU B N 1
ATOM 1795 C CA . LEU B 1 67 ? -4.23 6.352 -0.055 1 98.88 67 LEU B CA 1
ATOM 1796 C C . LEU B 1 67 ? -5.562 5.645 -0.296 1 98.88 67 LEU B C 1
ATOM 1798 O O . LEU B 1 67 ? -6.102 5.688 -1.403 1 98.88 67 LEU B O 1
ATOM 1802 N N . THR B 1 68 ? -6.016 4.953 0.641 1 98.88 68 THR B N 1
ATOM 1803 C CA . THR B 1 68 ? -7.352 4.363 0.64 1 98.88 68 THR B CA 1
ATOM 1804 C C . THR B 1 68 ? -8.258 5.062 1.648 1 98.88 68 THR B C 1
ATOM 1806 O O . THR B 1 68 ? -7.961 5.086 2.846 1 98.88 68 THR B O 1
ATOM 1809 N N . PHE B 1 69 ? -9.359 5.602 1.148 1 98.88 69 PHE B N 1
ATOM 1810 C CA . PHE B 1 69 ? -10.281 6.336 2.008 1 98.88 69 PHE B CA 1
ATOM 1811 C C . PHE B 1 69 ? -11.32 5.398 2.605 1 98.88 69 PHE B C 1
ATOM 1813 O O . PHE B 1 69 ? -11.922 4.586 1.894 1 98.88 69 PHE B O 1
ATOM 1820 N N . THR B 1 70 ? -11.531 5.539 3.941 1 98.69 70 THR B N 1
ATOM 1821 C CA . THR B 1 70 ? -12.398 4.574 4.617 1 98.69 70 THR B CA 1
ATOM 1822 C C . THR B 1 70 ? -13.641 5.258 5.172 1 98.69 70 THR B C 1
ATOM 1824 O O . THR B 1 70 ? -14.609 4.594 5.543 1 98.69 70 THR B O 1
ATOM 1827 N N . SER B 1 71 ? -13.633 6.535 5.309 1 98.5 71 SER B N 1
ATOM 1828 C CA . SER B 1 71 ? -14.773 7.312 5.801 1 98.5 71 SER B CA 1
ATOM 1829 C C . SER B 1 71 ? -14.703 8.758 5.312 1 98.5 71 SER B C 1
ATOM 1831 O O . SER B 1 71 ? -13.617 9.305 5.121 1 98.5 71 SER B O 1
ATOM 1833 N N . GLY B 1 72 ? -15.891 9.383 5.094 1 98.44 72 GLY B N 1
ATOM 1834 C CA . GLY B 1 72 ? -15.977 10.805 4.797 1 98.44 72 GLY B CA 1
ATOM 1835 C C . GLY B 1 72 ? -15.891 11.109 3.312 1 98.44 72 GLY B C 1
ATOM 1836 O O . GLY B 1 72 ? -15.961 10.203 2.482 1 98.44 72 GLY B O 1
ATOM 1837 N N . LYS B 1 73 ? -16 12.344 3.025 1 98.69 73 LYS B N 1
ATOM 1838 C CA . LYS B 1 73 ? -15.867 12.906 1.686 1 98.69 73 LYS B CA 1
ATOM 1839 C C . LYS B 1 73 ? -14.82 14.023 1.662 1 98.69 73 LYS B C 1
A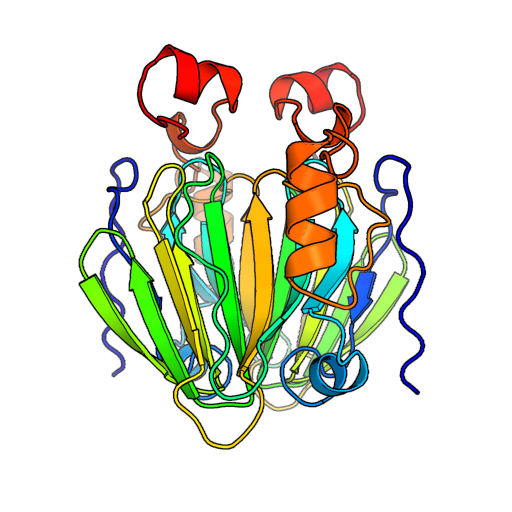TOM 1841 O O . LYS B 1 73 ? -14.68 14.758 2.637 1 98.69 73 LYS B O 1
ATOM 1846 N N . GLY B 1 74 ? -14.086 14.055 0.525 1 98.75 74 GLY B N 1
ATOM 1847 C CA . GLY B 1 74 ? -13.047 15.07 0.437 1 98.75 74 GLY B CA 1
ATOM 1848 C C . GLY B 1 74 ? -12.664 15.406 -0.992 1 98.75 74 GLY B C 1
ATOM 1849 O O . GLY B 1 74 ? -13.367 15.047 -1.933 1 98.75 74 GLY B O 1
ATOM 1850 N N . LEU B 1 75 ? -11.625 16.203 -1.085 1 98.88 75 LEU B N 1
ATOM 1851 C CA . LEU B 1 75 ? -11.055 16.625 -2.359 1 98.88 75 LEU B CA 1
ATOM 1852 C C . LEU B 1 75 ? -9.562 16.297 -2.422 1 98.88 75 LEU B C 1
ATOM 1854 O O . LEU B 1 75 ? -8.805 16.688 -1.534 1 98.88 75 LEU B O 1
ATOM 1858 N N . ALA B 1 76 ? -9.227 15.555 -3.398 1 98.88 76 ALA B N 1
ATOM 1859 C CA . ALA B 1 76 ? -7.824 15.289 -3.688 1 98.88 76 ALA B CA 1
ATOM 1860 C C . ALA B 1 76 ? -7.285 16.25 -4.734 1 98.88 76 ALA B C 1
ATOM 1862 O O . ALA B 1 76 ? -7.902 16.453 -5.785 1 98.88 76 ALA B O 1
ATOM 1863 N N . GLN B 1 77 ? -6.195 16.875 -4.445 1 98.75 77 GLN B N 1
ATOM 1864 C CA . GLN B 1 77 ? -5.426 17.672 -5.398 1 98.75 77 GLN B CA 1
ATOM 1865 C C . GLN B 1 77 ? -4.039 17.078 -5.625 1 98.75 77 GLN B C 1
ATOM 1867 O O . GLN B 1 77 ? -3.174 17.156 -4.754 1 98.75 77 GLN B O 1
ATOM 1872 N N . VAL B 1 78 ? -3.883 16.5 -6.758 1 98.5 78 VAL B N 1
ATOM 1873 C CA . VAL B 1 78 ? -2.648 15.789 -7.062 1 98.5 78 VAL B CA 1
ATOM 1874 C C . VAL B 1 78 ? -2.178 16.141 -8.469 1 98.5 78 VAL B C 1
ATOM 1876 O O . VAL B 1 78 ? -2.936 16.031 -9.438 1 98.5 78 VAL B O 1
ATOM 1879 N N . GLY B 1 79 ? -0.896 16.578 -8.586 1 97.5 79 GLY B N 1
ATOM 1880 C CA . GLY B 1 79 ? -0.324 16.891 -9.883 1 97.5 79 GLY B CA 1
ATOM 1881 C C . GLY B 1 79 ? -1.123 17.922 -10.648 1 97.5 79 GLY B C 1
ATOM 1882 O O . GLY B 1 79 ? -1.271 17.828 -11.867 1 97.5 79 GLY B O 1
ATOM 1883 N N . GLY B 1 80 ? -1.803 18.719 -9.969 1 96.88 80 GLY B N 1
ATOM 1884 C CA . GLY B 1 80 ? -2.543 19.797 -10.602 1 96.88 80 GLY B CA 1
ATOM 1885 C C . GLY B 1 80 ? -3.977 19.422 -10.93 1 96.88 80 GLY B C 1
ATOM 1886 O O . GLY B 1 80 ? -4.734 20.25 -11.445 1 96.88 80 GLY B O 1
ATOM 1887 N N . GLU B 1 81 ? -4.379 18.281 -10.672 1 98.06 81 GLU B N 1
ATOM 1888 C CA . GLU B 1 81 ? -5.742 17.828 -10.922 1 98.06 81 GLU B CA 1
ATOM 1889 C C . GLU B 1 81 ? -6.535 17.688 -9.625 1 98.06 81 GLU B C 1
ATOM 1891 O O . GLU B 1 81 ? -5.965 17.422 -8.57 1 98.06 81 GLU B O 1
ATOM 1896 N N . GLU B 1 82 ? -7.824 17.891 -9.773 1 98.5 82 GLU B N 1
ATOM 1897 C CA . GLU B 1 82 ? -8.727 17.734 -8.633 1 98.5 82 GLU B CA 1
ATOM 1898 C C . GLU B 1 82 ? -9.664 16.547 -8.836 1 98.5 82 GLU B C 1
ATOM 1900 O O . GLU B 1 82 ? -10.141 16.297 -9.945 1 98.5 82 GLU B O 1
ATOM 1905 N N . GLN B 1 83 ? -9.898 15.812 -7.801 1 98.75 83 GLN B N 1
ATOM 1906 C CA . GLN B 1 83 ? -10.789 14.656 -7.785 1 98.75 83 GLN B CA 1
ATOM 1907 C C . GLN B 1 83 ? -11.547 14.562 -6.465 1 98.75 83 GLN B C 1
ATOM 1909 O O . GLN B 1 83 ? -10.938 14.5 -5.395 1 98.75 83 GLN B O 1
ATOM 1914 N N . GLU B 1 84 ? -12.867 14.602 -6.547 1 98.88 84 GLU B N 1
ATOM 1915 C CA . GLU B 1 84 ? -13.625 14.281 -5.34 1 98.88 84 GLU B CA 1
ATOM 1916 C C . GLU B 1 84 ? -13.406 12.828 -4.922 1 98.88 84 GLU B C 1
ATOM 1918 O O . GLU B 1 84 ? -13.352 11.93 -5.766 1 98.88 84 GLU B O 1
ATOM 1923 N N . VAL B 1 85 ? -13.258 12.656 -3.574 1 98.81 85 VAL B N 1
ATOM 1924 C CA . VAL B 1 85 ? -13.047 11.305 -3.055 1 98.81 85 VAL B CA 1
ATOM 1925 C C . VAL B 1 85 ? -14.062 11.016 -1.95 1 98.81 85 VAL B C 1
ATOM 1927 O O . VAL B 1 85 ? -14.57 11.938 -1.305 1 98.81 85 VAL B O 1
ATOM 1930 N N . LYS B 1 86 ? -14.352 9.766 -1.762 1 98.75 86 LYS B N 1
ATOM 1931 C CA . LYS B 1 86 ? -15.242 9.273 -0.715 1 98.75 86 LYS B CA 1
ATOM 1932 C C . LYS B 1 86 ? -14.758 7.926 -0.176 1 98.75 86 LYS B C 1
ATOM 1934 O O . LYS B 1 86 ? -13.805 7.344 -0.702 1 98.75 86 LYS B O 1
ATOM 1939 N N . ALA B 1 87 ? -15.453 7.527 0.907 1 98.5 87 ALA B N 1
ATOM 1940 C CA . ALA B 1 87 ? -15.156 6.207 1.456 1 98.5 87 ALA B CA 1
ATOM 1941 C C . ALA B 1 87 ? -15.172 5.145 0.363 1 98.5 87 ALA B C 1
ATOM 1943 O O . ALA B 1 87 ? -16.094 5.102 -0.461 1 98.5 87 ALA B O 1
ATOM 1944 N N . GLY B 1 88 ? -14.102 4.352 0.371 1 98.56 88 GLY B N 1
ATOM 1945 C CA . GLY B 1 88 ? -14.008 3.262 -0.585 1 98.56 88 GLY B CA 1
ATOM 1946 C C . GLY B 1 88 ? -13.086 3.562 -1.747 1 98.56 88 GLY B C 1
ATOM 1947 O O . GLY B 1 88 ? -12.672 2.652 -2.471 1 98.56 88 GLY B O 1
ATOM 1948 N N . ASP B 1 89 ? -12.75 4.816 -1.964 1 98.75 89 ASP B N 1
ATOM 1949 C CA . ASP B 1 89 ? -11.891 5.219 -3.074 1 98.75 89 ASP B CA 1
ATOM 1950 C C . ASP B 1 89 ? -10.414 5.027 -2.727 1 98.75 89 ASP B C 1
ATOM 1952 O O . ASP B 1 89 ? -10.047 4.984 -1.549 1 98.75 89 ASP B O 1
ATOM 1956 N N . MET B 1 90 ? -9.609 4.871 -3.766 1 98.69 90 MET B N 1
ATOM 1957 C CA . MET B 1 90 ? -8.148 4.871 -3.672 1 98.69 90 MET B CA 1
ATOM 1958 C C . MET B 1 90 ? -7.547 5.949 -4.566 1 98.69 90 MET B C 1
ATOM 1960 O O . MET B 1 90 ? -7.98 6.133 -5.703 1 98.69 90 MET B O 1
ATOM 1964 N N . VAL B 1 91 ? -6.637 6.719 -4.035 1 98.81 91 VAL B N 1
ATOM 1965 C CA . VAL B 1 91 ? -5.855 7.695 -4.789 1 98.81 91 VAL B CA 1
ATOM 1966 C C . VAL B 1 91 ? -4.371 7.375 -4.672 1 98.81 91 VAL B C 1
ATOM 1968 O O . VAL B 1 91 ? -3.877 7.074 -3.58 1 98.81 91 VAL B O 1
ATOM 1971 N N . ILE B 1 92 ? -3.684 7.398 -5.797 1 98.62 92 ILE B N 1
ATOM 1972 C CA . ILE B 1 92 ? -2.238 7.191 -5.816 1 98.62 92 ILE B CA 1
ATOM 1973 C C . ILE B 1 92 ? -1.536 8.508 -6.141 1 98.62 92 ILE B C 1
ATOM 1975 O O . ILE B 1 92 ? -1.912 9.203 -7.086 1 98.62 92 ILE B O 1
ATOM 1979 N N . VAL B 1 93 ? -0.581 8.867 -5.301 1 98.5 93 VAL B N 1
ATOM 1980 C CA . VAL B 1 93 ? 0.327 9.992 -5.5 1 98.5 93 VAL B CA 1
ATOM 1981 C C . VAL B 1 93 ? 1.716 9.477 -5.867 1 98.5 93 VAL B C 1
ATOM 1983 O O . VAL B 1 93 ? 2.463 9.016 -5 1 98.5 93 VAL B O 1
ATOM 1986 N N . PRO B 1 94 ? 2.107 9.539 -7.133 1 98.12 94 PRO B N 1
ATOM 1987 C CA . PRO B 1 94 ? 3.453 9.094 -7.496 1 98.12 94 PRO B CA 1
ATOM 1988 C C . PRO B 1 94 ? 4.551 9.906 -6.816 1 98.12 94 PRO B C 1
ATOM 1990 O O . PRO B 1 94 ? 4.363 11.094 -6.551 1 98.12 94 PRO B O 1
ATOM 1993 N N . ALA B 1 95 ? 5.68 9.25 -6.562 1 97.94 95 ALA B N 1
ATOM 1994 C CA . ALA B 1 95 ? 6.824 9.93 -5.957 1 97.94 95 ALA B CA 1
ATOM 1995 C C . ALA B 1 95 ? 7.137 11.227 -6.691 1 97.94 95 ALA B C 1
ATOM 1997 O O . ALA B 1 95 ? 7.168 11.266 -7.922 1 97.94 95 ALA B O 1
ATOM 1998 N N . GLY B 1 96 ? 7.293 12.312 -5.887 1 97 96 GLY B N 1
ATOM 1999 C CA . GLY B 1 96 ? 7.691 13.602 -6.426 1 97 96 GLY B CA 1
ATOM 2000 C C . GLY B 1 96 ? 6.52 14.438 -6.902 1 97 96 GLY B C 1
ATOM 2001 O O . GLY B 1 96 ? 6.707 15.477 -7.531 1 97 96 GLY B O 1
ATOM 2002 N N . THR B 1 97 ? 5.328 14.062 -6.648 1 97.62 97 THR B N 1
ATOM 2003 C CA . THR B 1 97 ? 4.141 14.742 -7.152 1 97.62 97 THR B CA 1
ATOM 2004 C C . THR B 1 97 ? 3.545 15.656 -6.082 1 97.62 97 THR B C 1
ATOM 2006 O O . THR B 1 97 ? 3.301 15.219 -4.957 1 97.62 97 THR B O 1
ATOM 2009 N N . LYS B 1 98 ? 3.365 16.891 -6.422 1 97.38 98 LYS B N 1
ATOM 2010 C CA . LYS B 1 98 ? 2.689 17.812 -5.504 1 97.38 98 LYS B CA 1
ATOM 2011 C C . LYS B 1 98 ? 1.259 17.359 -5.227 1 97.38 98 LYS B C 1
ATOM 2013 O O . LYS B 1 98 ? 0.544 16.938 -6.145 1 97.38 98 LYS B O 1
ATOM 2018 N N . HIS B 1 99 ? 0.822 17.391 -3.902 1 98.38 99 HIS B N 1
ATOM 2019 C CA . HIS B 1 99 ? -0.518 16.906 -3.594 1 98.38 99 HIS B CA 1
ATOM 2020 C C . HIS B 1 99 ? -1.069 17.562 -2.336 1 98.38 99 HIS B C 1
ATOM 2022 O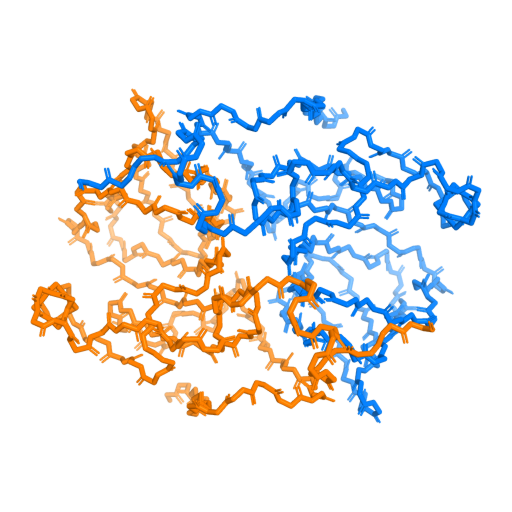 O . HIS B 1 99 ? -0.315 18.156 -1.555 1 98.38 99 HIS B O 1
ATOM 2028 N N . GLN B 1 100 ? -2.336 17.516 -2.279 1 97.88 100 GLN B N 1
ATOM 2029 C CA . GLN B 1 100 ? -3.111 17.953 -1.12 1 97.88 100 GLN B CA 1
ATOM 2030 C C . GLN B 1 100 ? -4.438 17.203 -1.035 1 97.88 100 GLN B C 1
ATOM 2032 O O . GLN B 1 100 ? -4.977 16.766 -2.055 1 97.88 100 GLN B O 1
ATOM 2037 N N . PHE B 1 101 ? -4.855 17 0.22 1 98.69 101 PHE B N 1
ATOM 2038 C CA . PHE B 1 101 ? -6.172 16.422 0.466 1 98.69 101 PHE B CA 1
ATOM 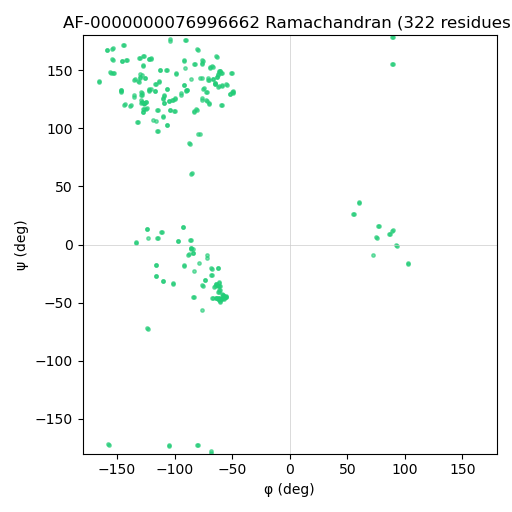2039 C C . PHE B 1 101 ? -6.969 17.281 1.441 1 98.69 101 PHE B C 1
ATOM 2041 O O . PHE B 1 101 ? -6.465 17.656 2.506 1 98.69 101 PHE B O 1
ATOM 2048 N N . LEU B 1 102 ? -8.148 17.609 1.076 1 98.81 102 LEU B N 1
ATOM 2049 C CA . LEU B 1 102 ? -9.023 18.453 1.887 1 98.81 102 LEU B CA 1
ATOM 2050 C C . LEU B 1 102 ? -10.273 17.672 2.307 1 98.81 102 LEU B C 1
ATOM 2052 O O . LEU B 1 102 ? -10.844 16.938 1.509 1 98.81 102 LEU B O 1
ATOM 2056 N N . ASN B 1 103 ? -10.68 17.859 3.605 1 98.81 103 ASN B N 1
ATOM 2057 C CA . ASN B 1 103 ? -11.992 17.391 4.027 1 98.81 103 ASN B CA 1
ATOM 2058 C C . ASN B 1 103 ? -13.094 18.359 3.623 1 98.81 103 ASN B C 1
ATOM 2060 O O . ASN B 1 103 ? -13.117 19.5 4.09 1 98.81 103 ASN B O 1
ATOM 2064 N N . LYS B 1 104 ? -13.961 17.922 2.771 1 98.62 104 LYS B N 1
ATOM 2065 C CA . LYS B 1 104 ? -15.047 18.766 2.277 1 98.62 104 LYS B CA 1
ATOM 2066 C C . LYS B 1 104 ? -16.406 18.234 2.727 1 98.62 104 LYS B C 1
ATOM 2068 O O . LYS B 1 104 ? -17.438 18.609 2.182 1 98.62 104 LYS B O 1
ATOM 2073 N N . GLY B 1 105 ? -16.391 17.219 3.557 1 98.5 105 GLY B N 1
ATOM 2074 C CA . GLY B 1 105 ? -17.625 16.609 4.043 1 98.5 105 GLY B CA 1
ATOM 2075 C C . GLY B 1 105 ? -17.953 17 5.473 1 98.5 105 GLY B C 1
ATOM 2076 O O . GLY B 1 105 ? -17.172 17.688 6.137 1 98.5 105 GLY B O 1
ATOM 2077 N N . PRO B 1 106 ? -19.156 16.562 5.98 1 98.38 106 PRO B N 1
ATOM 2078 C CA . PRO B 1 106 ? -19.641 16.922 7.316 1 98.38 106 PRO B CA 1
ATOM 2079 C C . PRO B 1 106 ? -19.078 16.016 8.414 1 98.38 106 PRO B C 1
ATOM 2081 O O . PRO B 1 106 ? -19.375 16.219 9.594 1 98.38 106 PRO B O 1
ATOM 2084 N N . THR B 1 107 ? -18.344 15.023 8.117 1 98.38 107 THR B N 1
ATOM 2085 C CA . THR B 1 107 ? -17.688 14.117 9.055 1 98.38 107 THR B CA 1
ATOM 2086 C C . THR B 1 107 ? -16.203 14.016 8.758 1 98.38 107 THR B C 1
ATOM 2088 O O . THR B 1 107 ? -15.742 14.422 7.684 1 98.38 107 THR B O 1
ATOM 2091 N N . PRO B 1 108 ? -15.398 13.539 9.703 1 98.62 108 PRO B N 1
ATOM 2092 C CA . PRO B 1 108 ? -13.961 13.398 9.438 1 98.62 108 PRO B CA 1
ATOM 2093 C C . PRO B 1 108 ? -13.672 12.578 8.188 1 98.62 108 PRO B C 1
ATOM 2095 O O . PRO B 1 108 ? -14.383 11.602 7.902 1 98.62 108 PRO B O 1
ATOM 2098 N N . LEU B 1 109 ? -12.688 13.078 7.402 1 98.75 109 LEU B N 1
ATOM 2099 C CA . LEU B 1 109 ? -12.125 12.289 6.316 1 98.75 109 LEU B CA 1
ATOM 2100 C C . LEU B 1 109 ? -11.047 11.336 6.84 1 98.75 109 LEU B C 1
ATOM 2102 O O . LEU B 1 109 ? -10.023 11.781 7.363 1 98.75 109 LEU B O 1
ATOM 2106 N N . ILE B 1 110 ? -11.281 9.977 6.758 1 98.81 110 ILE B N 1
ATOM 2107 C CA . ILE B 1 110 ? -10.391 8.977 7.332 1 98.81 110 ILE B CA 1
ATOM 2108 C C . ILE B 1 110 ? -9.812 8.102 6.219 1 98.81 110 ILE B C 1
ATOM 2110 O O . ILE B 1 110 ? -10.539 7.699 5.301 1 98.81 110 ILE B O 1
ATOM 2114 N N . LEU B 1 111 ? -8.539 7.938 6.301 1 98.75 111 LEU B N 1
ATOM 2115 C CA . LEU B 1 111 ? -7.844 7.121 5.312 1 98.75 111 LEU B CA 1
ATOM 2116 C C . LEU B 1 111 ? -6.68 6.367 5.949 1 98.75 111 LEU B C 1
ATOM 2118 O O . LEU B 1 111 ? -6.25 6.703 7.055 1 98.75 111 LEU B O 1
ATOM 2122 N N . TYR B 1 112 ? -6.238 5.277 5.34 1 98.69 112 TYR B N 1
ATOM 2123 C CA . TYR B 1 112 ? -4.879 4.789 5.555 1 98.69 112 TYR B CA 1
ATOM 2124 C C . TYR B 1 112 ? -4.047 4.922 4.281 1 98.69 112 TYR B C 1
ATOM 2126 O O . TYR B 1 112 ? -4.59 4.902 3.174 1 98.69 112 TYR B O 1
ATOM 2134 N N . THR B 1 113 ? -2.799 5.109 4.465 1 98.69 113 THR B N 1
ATOM 2135 C CA . THR B 1 113 ? -1.888 5.281 3.338 1 98.69 113 THR B CA 1
ATOM 2136 C C . THR B 1 113 ? -0.684 4.352 3.471 1 98.69 113 THR B C 1
ATOM 2138 O O . THR B 1 113 ? -0.269 4.02 4.582 1 98.69 113 THR B O 1
ATOM 2141 N N . VAL B 1 114 ? -0.222 3.852 2.35 1 98.88 114 VAL B N 1
ATOM 2142 C CA . VAL B 1 114 ? 1.039 3.123 2.248 1 98.88 114 VAL B CA 1
ATOM 2143 C C . VAL B 1 114 ? 2.102 4.016 1.609 1 98.88 114 VAL B C 1
ATOM 2145 O O . VAL B 1 114 ? 1.949 4.449 0.465 1 98.88 114 VAL B O 1
ATOM 2148 N N . TYR B 1 115 ? 3.137 4.332 2.373 1 98.75 115 TYR B N 1
ATOM 2149 C CA . TYR B 1 115 ? 4.332 4.98 1.848 1 98.75 115 TYR B CA 1
ATOM 2150 C C . TYR B 1 115 ? 5.355 3.949 1.388 1 98.75 115 TYR B C 1
ATOM 2152 O O . TYR B 1 115 ? 5.629 2.977 2.096 1 98.75 115 TYR B O 1
ATOM 2160 N N . SER B 1 116 ? 5.898 4.113 0.218 1 98.44 116 SER B N 1
ATOM 2161 C CA . SER B 1 116 ? 6.961 3.232 -0.251 1 98.44 116 SER B CA 1
ATOM 2162 C C . SER B 1 116 ? 8.133 4.031 -0.821 1 98.44 116 SER B C 1
ATOM 2164 O O . SER B 1 116 ? 8.023 4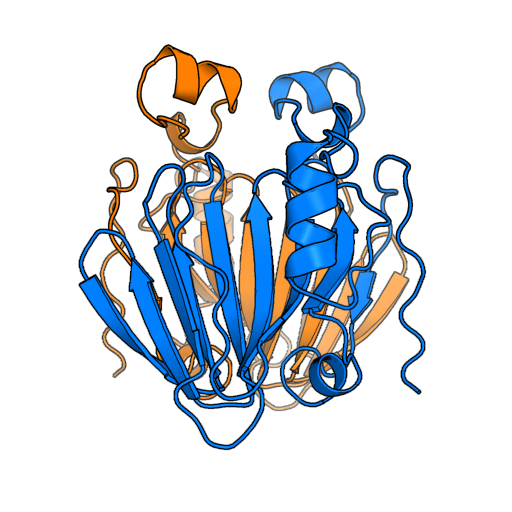.602 -1.908 1 98.44 116 SER B O 1
ATOM 2166 N N . PRO B 1 117 ? 9.273 4.164 -0.134 1 97.75 117 PRO B N 1
ATOM 2167 C CA . PRO B 1 117 ? 9.562 3.617 1.195 1 97.75 117 PRO B CA 1
ATOM 2168 C C . PRO B 1 117 ? 8.969 4.465 2.32 1 97.75 117 PRO B C 1
ATOM 2170 O O . PRO B 1 117 ? 8.148 5.348 2.066 1 97.75 117 PRO B O 1
ATOM 2173 N N . ALA B 1 118 ? 9.297 4.137 3.588 1 98 118 ALA B N 1
ATOM 2174 C CA . ALA B 1 118 ? 8.75 4.77 4.785 1 98 118 ALA B CA 1
ATOM 2175 C C . ALA B 1 118 ? 9.062 6.262 4.812 1 98 118 ALA B C 1
ATOM 2177 O O . ALA B 1 118 ? 10.109 6.691 4.32 1 98 118 ALA B O 1
ATOM 2178 N N . GLU B 1 119 ? 8.172 7.035 5.418 1 96.88 119 GLU B N 1
ATOM 2179 C CA . GLU B 1 119 ? 8.32 8.484 5.488 1 96.88 119 GLU B CA 1
ATOM 2180 C C . GLU B 1 119 ? 8.477 8.953 6.934 1 96.88 119 GLU B C 1
ATOM 2182 O O . GLU B 1 119 ? 9.094 9.984 7.191 1 96.88 119 GLU B O 1
ATOM 2187 N N . HIS B 1 120 ? 7.969 8.242 7.883 1 97.94 120 HIS B N 1
ATOM 2188 C CA . HIS B 1 120 ? 7.855 8.711 9.258 1 97.94 120 HIS B CA 1
ATOM 2189 C C . HIS B 1 120 ? 8.578 7.785 10.227 1 97.94 120 HIS B C 1
ATOM 2191 O O . HIS B 1 120 ? 8.852 6.629 9.898 1 97.94 120 HIS B O 1
ATOM 2197 N N . LYS B 1 121 ? 8.898 8.344 11.414 1 98.06 121 LYS B N 1
ATOM 2198 C CA . LYS B 1 121 ? 9.383 7.512 12.516 1 98.06 121 LYS B CA 1
ATOM 2199 C C . LYS B 1 121 ? 8.352 6.445 12.891 1 98.06 121 LYS B C 1
ATOM 2201 O O . LYS B 1 121 ? 7.16 6.738 12.992 1 98.06 121 LYS B O 1
ATOM 2206 N N . PRO B 1 122 ? 8.797 5.223 13.125 1 98 122 PRO B N 1
ATOM 2207 C CA . PRO B 1 122 ? 7.887 4.082 13.234 1 98 122 PRO B CA 1
ATOM 2208 C C . PRO B 1 122 ? 6.91 4.215 14.398 1 98 122 PRO B C 1
ATOM 2210 O O . PRO B 1 122 ? 5.824 3.631 14.367 1 98 122 PRO B O 1
ATOM 2213 N N . THR B 1 123 ? 7.203 5.027 15.352 1 96.94 123 THR B N 1
ATOM 2214 C CA . THR B 1 123 ? 6.398 5 16.562 1 96.94 123 THR B CA 1
ATOM 2215 C C . THR B 1 123 ? 5.574 6.277 16.703 1 96.94 123 THR B C 1
ATOM 2217 O O . THR B 1 123 ? 5 6.547 17.766 1 96.94 123 THR B O 1
ATOM 2220 N N . THR B 1 124 ? 5.539 7.031 15.711 1 95.5 124 THR B N 1
ATOM 2221 C CA . THR B 1 124 ? 4.922 8.344 15.844 1 95.5 124 THR B CA 1
ATOM 2222 C C . THR B 1 124 ? 3.4 8.227 15.891 1 95.5 124 THR B C 1
ATOM 2224 O O . THR B 1 124 ? 2.814 7.41 15.172 1 95.5 124 THR B O 1
ATOM 2227 N N . VAL B 1 125 ? 2.809 8.898 16.766 1 96.12 125 VAL B N 1
ATOM 2228 C CA . VAL B 1 125 ? 1.388 9.219 16.875 1 96.12 125 VAL B CA 1
ATOM 2229 C C . VAL B 1 125 ? 1.205 10.727 17.031 1 96.12 125 VAL B C 1
ATOM 2231 O O . VAL B 1 125 ? 1.719 11.32 17.984 1 96.12 125 VAL B O 1
ATOM 2234 N N . HIS B 1 126 ? 0.558 11.352 16.078 1 97 126 HIS B N 1
ATOM 2235 C CA . HIS B 1 126 ? 0.278 12.781 16.156 1 97 126 HIS B CA 1
ATOM 2236 C C . HIS B 1 126 ? -1.209 13.047 16.359 1 97 126 HIS B C 1
ATOM 2238 O O . HIS B 1 126 ? -2.037 12.633 15.539 1 97 126 HIS B O 1
ATOM 2244 N N . ARG B 1 127 ? -1.515 13.758 17.344 1 96.75 127 ARG B N 1
ATOM 2245 C CA . ARG B 1 127 ? -2.91 14.055 17.641 1 96.75 127 ARG B CA 1
ATOM 2246 C C . ARG B 1 127 ? -3.457 15.109 16.672 1 96.75 127 ARG B C 1
ATOM 2248 O O . ARG B 1 127 ? -4.629 15.055 16.297 1 96.75 127 ARG B O 1
ATOM 2255 N N . THR B 1 128 ? -2.566 16.016 16.328 1 97.12 128 THR B N 1
ATOM 2256 C CA . THR B 1 128 ? -2.99 17.094 15.453 1 97.12 128 THR B CA 1
ATOM 2257 C C . THR B 1 128 ? -2.025 17.25 14.281 1 97.12 128 THR B C 1
ATOM 2259 O O . THR B 1 128 ? -0.885 16.797 14.344 1 97.12 128 THR B O 1
ATOM 2262 N N . LYS B 1 129 ? -2.547 17.906 13.258 1 96.56 129 LYS B N 1
ATOM 2263 C CA . LYS B 1 129 ? -1.698 18.25 12.125 1 96.56 129 LYS B CA 1
ATOM 2264 C C . LYS B 1 129 ? -0.508 19.094 12.578 1 96.56 129 LYS B C 1
ATOM 2266 O O . LYS B 1 129 ? 0.616 18.891 12.117 1 96.56 129 LYS B O 1
ATOM 2271 N N . GLU B 1 130 ? -0.74 20.062 13.43 1 97 130 GLU B N 1
ATOM 2272 C CA . GLU B 1 130 ? 0.288 20.984 13.914 1 97 130 GLU B CA 1
ATOM 2273 C C . GLU B 1 130 ? 1.425 20.234 14.602 1 97 130 GLU B C 1
ATOM 2275 O O . GLU B 1 130 ? 2.598 20.547 14.406 1 97 130 GLU B O 1
ATOM 2280 N N . GLU B 1 131 ? 1.043 19.25 15.414 1 97 131 GLU B N 1
ATOM 2281 C CA . GLU B 1 131 ? 2.047 18.422 16.078 1 97 131 GLU B CA 1
ATOM 2282 C C . GLU B 1 131 ? 2.908 17.672 15.055 1 97 131 GLU B C 1
ATOM 2284 O O . GLU B 1 131 ? 4.133 17.641 15.188 1 97 131 GLU B O 1
ATOM 2289 N N . GLY B 1 132 ? 2.301 17.047 14.062 1 95.81 132 GLY B N 1
ATOM 2290 C CA . GLY B 1 132 ? 3.027 16.359 13 1 95.81 132 GLY B CA 1
ATOM 2291 C C . GLY B 1 132 ? 3.955 17.281 12.227 1 95.81 132 GLY B C 1
ATOM 2292 O O . GLY B 1 132 ? 5.125 16.953 12.023 1 95.81 132 GLY B O 1
ATOM 2293 N N . ASP B 1 133 ? 3.412 18.422 11.852 1 95.94 133 ASP B N 1
ATOM 2294 C CA . ASP B 1 133 ? 4.203 19.406 11.109 1 95.94 133 ASP B CA 1
ATOM 2295 C C . ASP B 1 133 ? 5.434 19.828 11.906 1 95.94 133 ASP B C 1
ATOM 2297 O O . ASP B 1 133 ? 6.535 19.938 11.359 1 95.94 133 ASP B O 1
ATOM 2301 N N . ARG B 1 134 ? 5.258 20.109 13.125 1 97.19 134 ARG B N 1
ATOM 2302 C CA . ARG B 1 134 ? 6.348 20.547 13.984 1 97.19 134 ARG B CA 1
ATOM 2303 C C . ARG B 1 134 ? 7.441 19.484 14.07 1 97.19 134 ARG B C 1
ATOM 2305 O O . ARG B 1 134 ? 8.625 19.797 13.906 1 97.19 134 ARG B O 1
ATOM 2312 N N . GLU B 1 135 ? 7.066 18.266 14.328 1 96.62 135 GLU B N 1
ATOM 2313 C CA . GLU B 1 135 ? 8.047 17.188 14.484 1 96.62 135 GLU B CA 1
ATOM 2314 C C . GLU B 1 135 ? 8.781 16.922 13.172 1 96.62 135 GLU B C 1
ATOM 2316 O O . GLU B 1 135 ? 9.969 16.578 13.18 1 96.62 135 GLU B O 1
ATOM 2321 N N . GLU B 1 136 ? 8.039 17.047 12.109 1 94.69 136 GLU B N 1
ATOM 2322 C CA . GLU B 1 136 ? 8.719 16.922 10.82 1 94.69 136 GLU B CA 1
ATOM 2323 C C . GLU B 1 136 ? 9.727 18.047 10.625 1 94.69 136 GLU B C 1
ATOM 2325 O O . GLU B 1 136 ? 10.867 17.812 10.227 1 94.69 136 GLU B O 1
ATOM 2330 N N . GLU B 1 137 ? 9.391 19.281 10.891 1 95 137 GLU B N 1
ATOM 2331 C CA . GLU B 1 137 ? 10.25 20.453 10.734 1 95 137 GLU B CA 1
ATOM 2332 C C . GLU B 1 137 ? 11.477 20.359 11.641 1 95 137 GLU B C 1
ATOM 2334 O O . GLU B 1 137 ? 12.57 20.766 11.258 1 95 137 GLU B O 1
ATOM 2339 N N . GLU B 1 138 ? 11.305 19.797 12.812 1 97.31 138 GLU B N 1
ATOM 2340 C CA . GLU B 1 138 ? 12.367 19.719 13.805 1 97.31 138 GLU B CA 1
ATOM 2341 C C . GLU B 1 138 ? 13.25 18.484 13.57 1 97.31 138 GLU B C 1
ATOM 2343 O O . GLU B 1 138 ? 14.203 18.25 14.312 1 97.31 138 GLU B O 1
ATOM 2348 N N . GLY B 1 139 ? 12.93 17.672 12.602 1 95.75 139 GLY B N 1
ATOM 2349 C CA . GLY B 1 139 ? 13.719 16.484 12.297 1 95.75 139 GLY B CA 1
ATOM 2350 C C . GLY B 1 139 ? 13.484 15.344 13.273 1 95.75 139 GLY B C 1
ATOM 2351 O O . GLY B 1 139 ? 14.312 14.445 13.391 1 95.75 139 GLY B O 1
ATOM 2352 N N . ILE B 1 140 ? 12.438 15.422 14.008 1 96.69 140 ILE B N 1
ATOM 2353 C CA . ILE B 1 140 ? 12.094 14.391 14.984 1 96.69 140 ILE B CA 1
ATOM 2354 C C . ILE B 1 140 ? 11.344 13.25 14.297 1 96.69 140 ILE B C 1
ATOM 2356 O O . ILE B 1 140 ? 11.625 12.078 14.547 1 96.69 140 ILE B O 1
ATOM 2360 N N . ASP B 1 141 ? 10.406 13.492 13.469 1 97.19 141 ASP B N 1
ATOM 2361 C CA . ASP B 1 141 ? 9.641 12.508 12.711 1 97.19 141 ASP B CA 1
ATOM 2362 C C . ASP B 1 141 ? 10.336 12.148 11.398 1 97.19 141 ASP B C 1
ATOM 2364 O O . ASP B 1 141 ? 10.008 12.695 10.344 1 97.19 141 ASP B O 1
ATOM 2368 N N . GLU B 1 142 ? 11.211 11.211 11.484 1 96.94 142 GLU B N 1
ATOM 2369 C CA . GLU B 1 142 ? 11.969 10.742 10.32 1 96.94 142 GLU B CA 1
ATOM 2370 C C . GLU B 1 142 ? 11.945 9.227 10.227 1 96.94 142 GLU B C 1
ATOM 2372 O O . GLU B 1 142 ? 12 8.531 11.242 1 96.94 142 GLU B O 1
ATOM 2377 N N . ALA B 1 143 ? 11.812 8.742 9.008 1 97.19 143 ALA B N 1
ATOM 2378 C CA . ALA B 1 143 ? 11.898 7.301 8.805 1 97.19 143 ALA B CA 1
ATOM 2379 C C . ALA B 1 143 ? 13.273 6.77 9.211 1 97.19 143 ALA B C 1
ATOM 2381 O O . ALA B 1 143 ? 14.281 7.457 9.047 1 97.19 143 ALA B O 1
ATOM 2382 N N . PRO B 1 144 ? 13.32 5.586 9.711 1 97.19 144 PRO B N 1
ATOM 2383 C CA . PRO B 1 144 ? 14.633 5.023 10.031 1 97.19 144 PRO B CA 1
ATOM 2384 C C . PRO B 1 144 ? 15.461 4.707 8.781 1 97.19 144 PRO B C 1
ATOM 2386 O O . PRO B 1 144 ? 14.898 4.324 7.75 1 97.19 144 PRO B O 1
ATOM 2389 N N . ALA B 1 145 ? 16.75 4.738 8.938 1 95.5 145 ALA B N 1
ATOM 2390 C CA . ALA B 1 145 ? 17.656 4.516 7.809 1 95.5 145 ALA B CA 1
ATOM 2391 C C . ALA B 1 145 ? 17.453 3.123 7.215 1 95.5 145 ALA B C 1
ATOM 2393 O O . ALA B 1 145 ? 17.531 2.941 6 1 95.5 145 ALA B O 1
ATOM 2394 N N . TRP B 1 146 ? 17.172 2.178 8.062 1 95.94 146 TRP B N 1
ATOM 2395 C CA . TRP B 1 146 ? 17.047 0.797 7.605 1 95.94 146 TRP B CA 1
ATOM 2396 C C . TRP B 1 146 ? 15.836 0.618 6.707 1 95.94 146 TRP B C 1
ATOM 2398 O O . TRP B 1 146 ? 15.734 -0.372 5.98 1 95.94 146 TRP B O 1
ATOM 2408 N N . SER B 1 147 ? 14.859 1.505 6.773 1 96.25 147 SER B N 1
ATOM 2409 C CA . SER B 1 147 ? 13.648 1.399 5.965 1 96.25 147 SER B CA 1
ATOM 2410 C C . SER B 1 147 ? 13.836 2.037 4.594 1 96.25 147 SER B C 1
ATOM 2412 O O . SER B 1 147 ? 12.906 2.1 3.797 1 96.25 147 SER B O 1
ATOM 2414 N N . ARG B 1 148 ? 15.039 2.502 4.316 1 92.31 148 ARG B N 1
ATOM 2415 C CA . ARG B 1 148 ? 15.297 3.229 3.078 1 92.31 148 ARG B CA 1
ATOM 2416 C C . ARG B 1 148 ? 16.422 2.57 2.277 1 92.31 148 ARG B C 1
ATOM 2418 O O . ARG B 1 148 ? 16.953 3.166 1.339 1 92.31 148 ARG B O 1
ATOM 2425 N N . ARG B 1 149 ? 16.766 1.386 2.654 1 92.06 149 ARG B N 1
ATOM 2426 C CA . ARG B 1 149 ? 17.797 0.625 1.945 1 92.06 149 ARG B CA 1
ATOM 2427 C C . ARG B 1 149 ? 17.25 0.064 0.635 1 92.06 149 ARG B C 1
ATOM 2429 O O . ARG B 1 149 ? 16.031 -0.137 0.494 1 92.06 149 ARG B O 1
ATOM 2436 N N . SER B 1 150 ? 18.219 -0.161 -0.262 1 91.19 150 SER B N 1
ATOM 2437 C CA . SER B 1 150 ? 17.844 -0.792 -1.523 1 91.19 150 SER B CA 1
ATOM 2438 C C . SER B 1 150 ? 17.594 -2.285 -1.342 1 91.19 150 SER B C 1
ATOM 2440 O O . SER B 1 150 ? 18.078 -2.887 -0.376 1 91.19 150 SER B O 1
ATOM 2442 N N . LYS B 1 151 ? 16.844 -2.84 -2.256 1 92.12 151 LYS B N 1
ATOM 2443 C CA . LYS B 1 151 ? 16.656 -4.289 -2.256 1 92.12 151 LYS B CA 1
ATOM 2444 C C . LYS B 1 151 ? 18 -5.016 -2.293 1 92.12 151 LYS B C 1
ATOM 2446 O O . LYS B 1 151 ? 18.219 -5.973 -1.542 1 92.12 151 LYS B O 1
ATOM 2451 N N . GLU B 1 152 ? 18.875 -4.539 -3.168 1 89.75 152 GLU B N 1
ATOM 2452 C CA . GLU B 1 152 ? 20.188 -5.141 -3.293 1 89.75 152 GLU B CA 1
ATOM 2453 C C . GLU B 1 152 ? 20.938 -5.129 -1.957 1 89.75 152 GLU B C 1
ATOM 2455 O O . GLU B 1 152 ? 21.516 -6.141 -1.555 1 89.75 152 GLU B O 1
ATOM 2460 N N . GLN B 1 153 ? 20.906 -4.027 -1.299 1 91.81 153 GLN B N 1
ATOM 2461 C CA . GLN B 1 153 ? 21.578 -3.906 -0.01 1 91.81 153 GLN B CA 1
ATOM 2462 C C . GLN B 1 153 ? 20.969 -4.863 1.017 1 91.81 153 GLN B C 1
ATOM 2464 O O . GLN B 1 153 ? 21.703 -5.531 1.752 1 91.81 153 GLN B O 1
ATOM 2469 N N . ASN B 1 154 ? 19.672 -4.934 1.125 1 94.44 154 ASN B N 1
ATOM 2470 C CA . ASN B 1 154 ? 19 -5.805 2.084 1 94.44 154 ASN B CA 1
ATOM 2471 C C . ASN B 1 154 ? 19.312 -7.273 1.819 1 94.44 154 ASN B C 1
ATOM 2473 O O . ASN B 1 154 ? 19.5 -8.055 2.756 1 94.44 154 ASN B O 1
ATOM 2477 N N . GLU B 1 155 ? 19.328 -7.648 0.543 1 92.44 155 GLU B N 1
ATOM 2478 C CA . GLU B 1 155 ? 19.656 -9.023 0.184 1 92.44 155 GLU B CA 1
ATOM 2479 C C . GLU B 1 155 ? 21.109 -9.352 0.506 1 92.44 155 GLU B C 1
ATOM 2481 O O . GLU B 1 155 ? 21.406 -10.398 1.089 1 92.44 155 GLU B O 1
ATOM 2486 N N . LYS B 1 156 ? 21.984 -8.492 0.146 1 92.5 156 LYS B N 1
ATOM 2487 C CA . LYS B 1 156 ? 23.406 -8.68 0.392 1 92.5 156 LYS B CA 1
ATOM 2488 C C . LYS B 1 156 ? 23.703 -8.773 1.887 1 92.5 156 LYS B C 1
ATOM 2490 O O . LYS B 1 156 ? 24.516 -9.594 2.314 1 92.5 156 LYS B O 1
ATOM 2495 N N . GLU B 1 157 ? 23.016 -7.969 2.658 1 93.38 157 GLU B N 1
ATOM 2496 C CA . GLU B 1 157 ? 23.266 -7.922 4.094 1 93.38 157 GLU B CA 1
ATOM 2497 C C . GLU B 1 157 ? 22.5 -9.016 4.828 1 93.38 157 GLU B C 1
ATOM 2499 O O . GLU B 1 157 ? 22.641 -9.172 6.043 1 93.38 157 GLU B O 1
ATOM 2504 N N . GLY B 1 158 ? 21.641 -9.734 4.152 1 92.12 158 GLY B N 1
ATOM 2505 C CA . GLY B 1 158 ? 20.984 -10.898 4.723 1 92.12 158 GLY B CA 1
ATOM 2506 C C . GLY B 1 158 ? 19.688 -10.57 5.422 1 92.12 158 GLY B C 1
ATOM 2507 O O . GLY B 1 158 ? 19.156 -11.391 6.172 1 92.12 158 GLY B O 1
ATOM 2508 N N . TRP B 1 159 ? 19.156 -9.359 5.234 1 91.25 159 TRP B N 1
ATOM 2509 C CA . TRP B 1 159 ? 17.891 -8.969 5.844 1 91.25 159 TRP B CA 1
ATOM 2510 C C . TRP B 1 159 ? 16.719 -9.648 5.145 1 91.25 159 TRP B C 1
ATOM 2512 O O . TRP B 1 159 ? 15.648 -9.828 5.738 1 91.25 159 TRP B O 1
ATOM 2522 N N . VAL B 1 160 ? 16.891 -9.914 3.822 1 92.88 160 VAL B N 1
ATOM 2523 C CA . VAL B 1 160 ? 15.875 -10.578 3.014 1 92.88 160 VAL B CA 1
ATOM 2524 C C . VAL B 1 160 ? 16.5 -11.75 2.264 1 92.88 160 VAL B C 1
ATOM 2526 O O . VAL B 1 160 ? 17.562 -11.609 1.651 1 92.88 160 VAL B O 1
ATOM 2529 N N . LYS B 1 161 ? 15.969 -12.891 2.445 1 84.69 161 LYS B N 1
ATOM 2530 C CA . LYS B 1 161 ? 16.391 -14.055 1.668 1 84.69 161 LYS B CA 1
ATOM 2531 C C . LYS B 1 161 ? 15.25 -14.555 0.779 1 84.69 161 LYS B C 1
ATOM 2533 O O . LYS B 1 161 ? 14.117 -14.711 1.24 1 84.69 161 LYS B O 1
ATOM 2538 N N . GLY B 1 162 ? 15.562 -14.438 -0.584 1 69.31 162 GLY B N 1
ATOM 2539 C CA . GLY B 1 162 ? 14.586 -14.984 -1.513 1 69.31 162 GLY B CA 1
ATOM 2540 C C . GLY B 1 162 ? 14.492 -16.5 -1.453 1 69.31 162 GLY B C 1
ATOM 2541 O O . GLY B 1 162 ? 15.125 -17.125 -0.606 1 69.31 162 GLY B O 1
ATOM 2542 N N . GLU B 1 163 ? 13.539 -17.094 -2.363 1 64.75 163 GLU B N 1
ATOM 2543 C CA . GLU B 1 163 ? 13.445 -18.547 -2.457 1 64.75 163 GLU B CA 1
ATOM 2544 C C . GLU B 1 163 ? 14.758 -19.156 -2.932 1 64.75 163 GLU B C 1
ATOM 2546 O O . GLU B 1 163 ? 15.523 -18.516 -3.646 1 64.75 163 GLU B O 1
#

Solvent-accessible surface area (backbone atoms only — not comparable to full-atom values): 16035 Å² total; per-residue (Å²): 124,70,80,75,71,81,34,60,85,54,84,59,63,59,51,62,43,77,41,70,33,50,58,59,56,44,58,70,55,53,79,35,26,34,34,40,56,42,49,38,54,25,25,22,39,32,39,34,38,31,47,61,77,32,58,76,53,84,45,46,46,66,32,26,37,43,36,38,28,42,34,38,28,28,38,37,33,29,48,88,41,78,42,81,43,38,50,25,20,31,42,35,45,35,39,33,23,47,30,34,43,34,23,73,28,95,41,50,24,27,33,40,32,40,26,15,37,42,66,47,28,37,69,47,70,23,68,37,63,67,56,44,51,48,32,43,74,70,64,66,45,41,38,55,72,74,23,64,52,37,65,68,55,34,42,73,72,63,74,26,55,62,121,126,70,82,73,71,80,33,59,85,55,83,61,61,58,50,60,42,76,40,71,32,51,58,59,56,45,63,74,46,70,72,30,25,34,32,39,58,42,51,39,54,26,25,22,38,34,39,34,33,32,48,60,78,30,57,74,53,84,44,45,46,67,31,25,36,43,36,38,28,41,33,38,28,28,38,38,34,29,47,88,40,77,44,82,43,39,48,25,20,31,40,35,42,34,38,33,24,47,30,35,44,35,22,74,29,96,43,49,24,28,32,39,33,38,27,15,36,43,66,48,29,38,70,45,68,23,71,37,66,68,57,44,52,50,32,44,75,69,64,66,45,40,38,56,72,73,22,64,53,37,65,67,55,35,42,74,72,62,74,27,56,63,120

Foldseek 3Di:
DDDQDFEDLDEDDPDDDDDPCQLEPRLVVDQFQKFWRYAHLWKTKMKGKAFAQGKLDKDAAQWKKKKAWRAAWKWKAKQRDIDIDGRGDIDIHHGGIIIMIGGPGPGITIIMMMTTQDAFRNRDTHRDSVRVVVCVVVVNTGYDPSSVDDPVVCVVVPVDDDD/DDDQDFEDLDADDPDDDDDPCQLEPRLVVQLFQKFWRYAHLWKTKMKGKAFAQGKLDKDAAQWKKKKAWRAAWWWKAKQRDIDIDGRGDIDIHHGGIIIMIGGPGPGITIIMMMTTQDAFRRRDTHRDSVRVVVCVVVVNTGYDPSSVDDPVVCVVVPVDDDD

InterPro domains:
  IPR011051 RmlC-like cupin domain superfamily [SSF51182] (4-120)
  IPR013096 Cupin 2, conserved barrel [PF07883] (47-115)
  IPR014710 RmlC-like jelly roll fold [G3DSA:2.60.120.10] (25-140)
  IPR052538 Flavonoid dioxygenase-like [PTHR43346] (9-137)

pLDDT: mean 95.59, std 6.46, range [48.81, 98.88]

Nearest PDB structures (foldseek):
  9bwf-assembly1_A  TM=9.331E-01  e=1.798E-07  metagenome
  8hjx-assembly1_B  TM=9.139E-01  e=1.280E-07  Thermotoga maritima MSB8
  5wse-assembly2_C  TM=9.106E-01  e=1.606E-07  Thermotoga maritima MSB8
  8zyg-assembly1_B  TM=9.130E-01  e=2.256E-07  Thermotoga maritima MSB8
  6l2f-assembly1_B  TM=9.132E-01  e=3.169E-07  Thermotoga maritima MSB8